Protein AF-A0A7X7GTQ0-F1 (afdb_monomer_lite)

Structure (mmCIF, N/CA/C/O backbone):
data_AF-A0A7X7GTQ0-F1
#
_entry.id   AF-A0A7X7GTQ0-F1
#
loop_
_atom_site.group_PDB
_atom_site.id
_atom_site.type_symbol
_atom_site.label_atom_id
_atom_site.label_alt_id
_atom_site.label_comp_id
_atom_site.label_asym_id
_atom_site.label_entity_id
_atom_site.label_seq_id
_atom_site.pdbx_PDB_ins_code
_atom_site.Cartn_x
_atom_site.Cartn_y
_atom_site.Cartn_z
_atom_site.occupancy
_atom_site.B_iso_or_equiv
_atom_site.auth_seq_id
_atom_site.auth_comp_id
_atom_site.auth_asym_id
_atom_site.auth_atom_id
_atom_site.pdbx_PDB_model_num
ATOM 1 N N . MET A 1 1 ? -18.016 75.241 -18.369 1.00 36.56 1 MET A N 1
ATOM 2 C CA . MET A 1 1 ? -17.077 76.254 -18.896 1.00 36.56 1 MET A CA 1
ATOM 3 C C . MET A 1 1 ? -15.757 76.098 -18.157 1.00 36.56 1 MET A C 1
ATOM 5 O O . MET A 1 1 ? -15.795 76.241 -16.948 1.00 36.56 1 MET A O 1
ATOM 9 N N . LYS A 1 2 ? -14.665 75.848 -18.904 1.00 36.94 2 LYS A N 1
ATOM 10 C CA . LYS A 1 2 ? -13.229 76.020 -18.564 1.00 36.94 2 LYS A CA 1
ATOM 11 C C . LYS A 1 2 ? -12.658 75.174 -17.402 1.00 36.94 2 LYS A C 1
ATOM 13 O O . LYS A 1 2 ? -13.188 75.237 -16.309 1.00 36.94 2 LYS A O 1
ATOM 18 N N . ASN A 1 3 ? -11.544 74.443 -17.513 1.00 36.78 3 ASN A N 1
ATOM 19 C CA . ASN A 1 3 ? -10.615 74.125 -18.612 1.00 36.78 3 ASN A CA 1
ATOM 20 C C . ASN A 1 3 ? -9.671 72.956 -18.161 1.00 36.78 3 ASN A C 1
ATOM 22 O O . ASN A 1 3 ? -9.715 72.593 -16.988 1.00 36.78 3 ASN A O 1
ATOM 26 N N . PRO A 1 4 ? -8.853 72.372 -19.065 1.00 61.19 4 PRO A N 1
ATOM 27 C CA . PRO A 1 4 ? -8.326 70.995 -19.017 1.00 61.19 4 PRO A CA 1
ATOM 28 C C . PRO A 1 4 ? -6.821 70.868 -18.679 1.00 61.19 4 PRO A C 1
ATOM 30 O O . PRO A 1 4 ? -6.075 71.826 -18.856 1.00 61.19 4 PRO A O 1
ATOM 33 N N . ILE A 1 5 ? -6.368 69.662 -18.298 1.00 47.50 5 ILE A N 1
ATOM 34 C CA . ILE A 1 5 ? -4.960 69.188 -18.303 1.00 47.50 5 ILE A CA 1
ATOM 35 C C . ILE A 1 5 ? -5.036 67.670 -18.594 1.00 47.50 5 ILE A C 1
ATOM 37 O O . ILE A 1 5 ? -5.640 66.951 -17.810 1.00 47.50 5 ILE A O 1
ATOM 41 N N . LEU A 1 6 ? -4.817 67.175 -19.818 1.00 38.22 6 LEU A N 1
ATOM 42 C CA . LEU A 1 6 ? -3.563 66.916 -20.553 1.00 38.22 6 LEU A CA 1
ATOM 43 C C . LEU A 1 6 ? -2.709 65.774 -19.960 1.00 38.22 6 LEU A C 1
ATOM 45 O O . LEU A 1 6 ? -2.414 65.786 -18.772 1.00 38.22 6 LEU A O 1
ATOM 49 N N . ALA A 1 7 ? -2.234 64.906 -20.869 1.00 38.72 7 ALA A N 1
ATOM 50 C CA . ALA A 1 7 ? -1.232 63.837 -20.723 1.00 38.72 7 ALA A CA 1
ATOM 51 C C . ALA A 1 7 ? -1.828 62.449 -20.394 1.00 38.72 7 ALA A C 1
ATOM 53 O O . ALA A 1 7 ? -2.673 62.319 -19.524 1.00 38.72 7 ALA A O 1
ATOM 54 N N . LEU A 1 8 ? -1.456 61.346 -21.039 1.00 43.72 8 LEU A N 1
ATOM 55 C CA . LEU A 1 8 ? -0.513 61.098 -22.126 1.00 43.72 8 LEU A CA 1
ATOM 56 C C . LEU A 1 8 ? -0.851 59.687 -22.635 1.00 43.72 8 LEU A C 1
ATOM 58 O O . LEU A 1 8 ? -0.842 58.742 -21.850 1.00 43.72 8 LEU A O 1
ATOM 62 N N . ALA A 1 9 ? -1.147 59.524 -23.923 1.00 50.50 9 ALA A N 1
ATOM 63 C CA . ALA A 1 9 ? -1.052 58.212 -24.549 1.00 50.50 9 ALA A CA 1
ATOM 64 C C . ALA A 1 9 ? 0.443 57.898 -24.677 1.00 50.50 9 ALA A C 1
ATOM 66 O O . ALA A 1 9 ? 1.131 58.522 -25.482 1.00 50.50 9 ALA A O 1
ATOM 67 N N . CYS A 1 10 ? 0.952 56.994 -23.843 1.00 34.62 10 CYS A N 1
ATOM 68 C CA . CYS A 1 10 ? 2.293 56.449 -24.001 1.00 34.62 10 CYS A CA 1
ATOM 69 C C . CYS A 1 10 ? 2.139 55.028 -24.531 1.00 34.62 10 CYS A C 1
ATOM 71 O O . CYS A 1 10 ? 1.783 54.104 -23.803 1.00 34.62 10 CYS A O 1
ATOM 73 N N . SER A 1 11 ? 2.316 54.906 -25.841 1.00 48.16 11 SER A N 1
ATOM 74 C CA . SER A 1 11 ? 2.426 53.652 -26.567 1.00 48.16 11 SER A CA 1
ATOM 75 C C . SER A 1 11 ? 3.404 52.725 -25.848 1.00 48.16 11 SER A C 1
ATOM 77 O O . SER A 1 11 ? 4.573 53.071 -25.678 1.00 48.16 11 SER A O 1
ATOM 79 N N . ALA A 1 12 ? 2.935 51.547 -25.439 1.00 50.66 12 ALA A N 1
ATOM 80 C CA . ALA A 1 12 ? 3.812 50.471 -25.009 1.00 50.66 12 ALA A CA 1
ATOM 81 C C . ALA A 1 12 ? 4.621 50.007 -26.227 1.00 50.66 12 ALA A C 1
ATOM 83 O O . ALA A 1 12 ? 4.161 49.207 -27.040 1.00 50.66 12 ALA A O 1
ATOM 84 N N . ALA A 1 13 ? 5.818 50.568 -26.388 1.00 46.34 13 ALA A N 1
ATOM 85 C CA . ALA A 1 13 ? 6.837 49.970 -27.223 1.00 46.34 13 ALA A CA 1
ATOM 86 C C . ALA A 1 13 ? 7.217 48.636 -26.571 1.00 46.34 13 ALA A C 1
ATOM 88 O O . ALA A 1 13 ? 7.814 48.619 -25.494 1.00 46.34 13 ALA A O 1
ATOM 89 N N . LEU A 1 14 ? 6.855 47.520 -27.210 1.00 45.59 14 LEU A N 1
ATOM 90 C CA . LEU A 1 14 ? 7.546 46.262 -26.967 1.00 45.59 14 LEU A CA 1
ATOM 91 C C . LEU A 1 14 ? 9.003 46.483 -27.380 1.00 45.59 14 LEU A C 1
ATOM 93 O O . LEU A 1 14 ? 9.336 46.473 -28.564 1.00 45.59 14 LEU A O 1
ATOM 97 N N . VAL A 1 15 ? 9.867 46.709 -26.396 1.00 55.12 15 VAL A N 1
ATOM 98 C CA . VAL A 1 15 ? 11.292 46.441 -26.549 1.00 55.12 15 VAL A CA 1
ATOM 99 C C . VAL A 1 15 ? 11.404 44.929 -26.694 1.00 55.12 15 VAL A C 1
ATOM 101 O O . VAL A 1 15 ? 11.356 44.186 -25.718 1.00 55.12 15 VAL A O 1
ATOM 104 N N . ALA A 1 16 ? 11.488 44.474 -27.941 1.00 49.12 16 ALA A N 1
ATOM 105 C CA . ALA A 1 16 ? 12.089 43.190 -28.235 1.00 49.12 16 ALA A CA 1
ATOM 106 C C . ALA A 1 16 ? 13.548 43.285 -27.776 1.00 49.12 16 ALA A C 1
ATOM 108 O O . ALA A 1 16 ? 14.313 44.109 -28.281 1.00 49.12 16 ALA A O 1
ATOM 109 N N . CYS A 1 17 ? 13.916 42.483 -26.780 1.00 42.16 17 CYS A N 1
ATOM 110 C CA . CYS A 1 17 ? 15.314 42.244 -26.474 1.00 42.16 17 CYS A CA 1
ATOM 111 C C . CYS A 1 17 ? 15.891 41.466 -27.662 1.00 42.16 17 CYS A C 1
ATOM 113 O O . CYS A 1 17 ? 15.661 40.267 -27.796 1.00 42.16 17 CYS A O 1
ATOM 115 N N . GLY A 1 18 ? 16.562 42.166 -28.574 1.00 53.94 18 GLY A N 1
ATOM 116 C CA . GLY A 1 18 ? 17.454 41.541 -29.540 1.00 53.94 18 GLY A CA 1
ATOM 117 C C . GLY A 1 18 ? 18.707 41.091 -28.802 1.00 53.94 18 GLY A C 1
ATOM 118 O O . GLY A 1 18 ? 19.684 41.833 -28.755 1.00 53.94 18 GLY A O 1
ATOM 119 N N . GLY A 1 19 ? 18.635 39.918 -28.174 1.00 48.84 19 GLY A N 1
ATOM 120 C CA . GLY A 1 19 ? 19.813 39.161 -27.772 1.00 48.84 19 GLY A CA 1
ATOM 121 C C . GLY A 1 19 ? 20.429 38.561 -29.026 1.00 48.84 19 GLY A C 1
ATOM 122 O O . GLY A 1 19 ? 19.939 37.564 -29.548 1.00 48.84 19 GLY A O 1
ATOM 123 N N . ASP A 1 20 ? 21.449 39.228 -29.557 1.00 51.94 20 ASP A N 1
ATOM 124 C CA . ASP A 1 20 ? 22.403 38.610 -30.468 1.00 51.94 20 ASP A CA 1
ATOM 125 C C . ASP A 1 20 ? 23.268 37.686 -29.605 1.00 51.94 20 ASP A C 1
ATOM 127 O O . ASP A 1 20 ? 24.309 38.087 -29.082 1.00 51.94 20 ASP A O 1
ATOM 131 N N . ASP A 1 21 ? 22.785 36.465 -29.373 1.00 53.81 21 ASP A N 1
ATOM 132 C CA . ASP A 1 21 ? 23.545 35.424 -28.686 1.00 53.81 21 ASP A CA 1
ATOM 133 C C . ASP A 1 21 ? 24.586 34.876 -29.666 1.00 53.81 21 ASP A C 1
ATOM 135 O O . ASP A 1 21 ? 24.549 33.728 -30.110 1.00 53.81 21 ASP A O 1
ATOM 139 N N . GLY A 1 22 ? 25.559 35.725 -29.997 1.00 54.88 22 GLY A N 1
ATOM 140 C CA . GLY A 1 22 ? 26.878 35.315 -30.449 1.00 54.88 22 GLY A CA 1
ATOM 141 C C . GLY A 1 22 ? 27.589 34.579 -29.316 1.00 54.88 22 GLY A C 1
ATOM 142 O O . GLY A 1 22 ? 28.606 35.044 -28.800 1.00 54.88 22 GLY A O 1
ATOM 143 N N . GLY A 1 23 ? 27.032 33.437 -28.906 1.00 46.22 23 GLY A N 1
ATOM 144 C CA . GLY A 1 23 ? 27.669 32.475 -28.031 1.00 46.22 23 GLY A CA 1
ATOM 145 C C . GLY A 1 23 ? 28.891 31.941 -28.755 1.00 46.22 23 GLY A C 1
ATOM 146 O O . GLY A 1 23 ? 28.810 31.005 -29.549 1.00 46.22 23 GLY A O 1
ATOM 147 N N . SER A 1 24 ? 30.038 32.568 -28.507 1.00 49.09 24 SER A N 1
ATOM 148 C CA . SER A 1 24 ? 31.320 31.937 -28.781 1.00 49.09 24 SER A CA 1
ATOM 149 C C . SER A 1 24 ? 31.295 30.613 -28.031 1.00 49.09 24 SER A C 1
ATOM 151 O O . SER A 1 24 ? 31.162 30.629 -26.806 1.00 49.09 24 SER A O 1
ATOM 153 N N . LYS A 1 25 ? 31.355 29.482 -28.749 1.00 57.72 25 LYS A N 1
ATOM 154 C CA . LYS A 1 25 ? 31.563 28.177 -28.117 1.00 57.72 25 LYS A CA 1
ATOM 155 C C . LYS A 1 25 ? 32.744 28.349 -27.165 1.00 57.72 25 LYS A C 1
ATOM 157 O O . LYS A 1 25 ? 33.826 28.745 -27.609 1.00 57.72 25 LYS A O 1
ATOM 162 N N . GLY A 1 26 ? 32.497 28.180 -25.865 1.00 53.69 26 GLY A N 1
ATOM 163 C CA . GLY A 1 26 ? 33.559 28.188 -24.868 1.00 53.69 26 GLY A CA 1
ATOM 164 C C . GLY A 1 26 ? 34.648 27.222 -25.322 1.00 53.69 26 GLY A C 1
ATOM 165 O O . GLY A 1 26 ? 34.348 26.227 -25.980 1.00 53.69 26 GLY A O 1
ATOM 166 N N . ALA A 1 27 ? 35.909 27.553 -25.051 1.00 55.91 27 ALA A N 1
ATOM 167 C CA . ALA A 1 27 ? 37.004 26.623 -25.292 1.00 55.91 27 ALA A CA 1
ATOM 168 C C . ALA A 1 27 ? 36.630 25.256 -24.698 1.00 55.91 27 ALA A C 1
ATOM 170 O O . ALA A 1 27 ? 36.159 25.231 -23.559 1.00 55.91 27 ALA A O 1
ATOM 171 N N . ALA A 1 28 ? 36.810 24.185 -25.481 1.00 59.19 28 ALA A N 1
ATOM 172 C CA . ALA A 1 28 ? 36.600 22.806 -25.056 1.00 59.19 28 ALA A CA 1
ATOM 173 C C . ALA A 1 28 ? 37.093 22.630 -23.615 1.00 59.19 28 ALA A C 1
ATOM 175 O O . ALA A 1 28 ? 38.258 22.925 -23.308 1.00 59.19 28 ALA A O 1
ATOM 176 N N . GLY A 1 29 ? 36.172 22.273 -22.718 1.00 60.66 29 GLY A N 1
ATOM 177 C CA . GLY A 1 29 ? 36.526 21.945 -21.344 1.00 60.66 29 GLY A CA 1
ATOM 178 C C . GLY A 1 29 ? 37.499 20.771 -21.376 1.00 60.66 29 GLY A C 1
ATOM 179 O O . GLY A 1 29 ? 37.391 19.914 -22.238 1.00 60.66 29 GLY A O 1
ATOM 180 N N . GLY A 1 30 ? 38.497 20.737 -20.491 1.00 68.12 30 GLY A N 1
ATOM 181 C CA . GLY A 1 30 ? 39.340 19.540 -20.378 1.00 68.12 30 GLY A CA 1
ATOM 182 C C . GLY A 1 30 ? 38.507 18.291 -20.043 1.00 68.12 30 GLY A C 1
ATOM 183 O O . GLY A 1 30 ? 37.330 18.434 -19.718 1.00 68.12 30 GLY A O 1
ATOM 184 N N . PRO A 1 31 ? 39.117 17.094 -20.037 1.00 78.88 31 PRO A N 1
ATOM 185 C CA . PRO A 1 31 ? 38.387 15.842 -19.882 1.00 78.88 31 PRO A CA 1
ATOM 186 C C . PRO A 1 31 ? 37.503 15.840 -18.629 1.00 78.88 31 PRO A C 1
ATOM 188 O O . PRO A 1 31 ? 38.003 16.028 -17.511 1.00 78.88 31 PRO A O 1
ATOM 191 N N . VAL A 1 32 ? 36.197 15.633 -18.807 1.00 85.50 32 VAL A N 1
ATOM 192 C CA . VAL A 1 32 ? 35.203 15.593 -17.720 1.00 85.50 32 VAL A CA 1
ATOM 193 C C . VAL A 1 32 ? 34.399 14.302 -17.760 1.00 85.50 32 VAL A C 1
ATOM 195 O O . VAL A 1 32 ? 34.087 13.775 -18.818 1.00 85.50 32 VAL A O 1
ATOM 198 N N . LEU A 1 33 ? 34.038 13.774 -16.588 1.00 91.06 33 LEU A N 1
ATOM 199 C CA . LEU A 1 33 ? 33.123 12.636 -16.516 1.00 91.06 33 LEU A CA 1
ATOM 200 C C . LEU A 1 33 ? 31.725 13.086 -16.952 1.00 91.06 33 LEU A C 1
ATOM 202 O O . LEU A 1 33 ? 31.130 13.951 -16.307 1.00 91.06 33 LEU A O 1
ATOM 206 N N . TRP A 1 34 ? 31.195 12.452 -17.992 1.00 91.62 34 TRP A N 1
ATOM 207 C CA . TRP A 1 34 ? 29.879 12.726 -18.544 1.00 91.62 34 TRP A CA 1
ATOM 208 C C . TRP A 1 34 ? 28.939 11.533 -18.369 1.00 91.62 34 TRP A C 1
ATOM 210 O O . TRP A 1 34 ? 29.353 10.371 -18.310 1.00 91.62 34 TRP A O 1
ATOM 220 N N . THR A 1 35 ? 27.645 11.821 -18.236 1.00 92.81 35 THR A N 1
ATOM 221 C CA . THR A 1 35 ? 26.589 10.808 -18.156 1.00 92.81 35 THR A CA 1
ATOM 222 C C . THR A 1 35 ? 25.470 11.179 -19.108 1.00 92.81 35 THR A C 1
ATOM 224 O O . THR A 1 35 ? 24.862 12.238 -18.977 1.00 92.81 35 THR A O 1
ATOM 227 N N . GLU A 1 36 ? 25.180 10.277 -20.035 1.00 93.44 36 GLU A N 1
ATOM 228 C CA . GLU A 1 36 ? 24.072 10.399 -20.970 1.00 93.44 36 GLU A CA 1
ATOM 229 C C . GLU A 1 36 ? 22.970 9.410 -20.594 1.00 93.44 36 GLU A C 1
ATOM 231 O O . GLU A 1 36 ? 23.224 8.225 -20.347 1.00 93.44 36 GLU A O 1
ATOM 236 N N . VAL A 1 37 ? 21.738 9.910 -20.563 1.00 94.31 37 VAL A N 1
ATOM 237 C CA . VAL A 1 37 ? 20.529 9.129 -20.317 1.00 94.31 37 VAL A CA 1
ATOM 238 C C . VAL A 1 37 ? 19.652 9.235 -21.556 1.00 94.31 37 VAL A C 1
ATOM 240 O O . VAL A 1 37 ? 19.302 10.337 -21.971 1.00 94.31 37 VAL A O 1
ATOM 243 N N . ALA A 1 38 ? 19.311 8.093 -22.143 1.00 93.25 38 ALA A N 1
ATOM 244 C CA . ALA A 1 38 ? 18.477 8.012 -23.335 1.00 93.25 38 ALA A CA 1
ATOM 245 C C . ALA A 1 38 ? 17.432 6.904 -23.184 1.00 93.25 38 ALA A C 1
ATOM 247 O O . ALA A 1 38 ? 17.661 5.925 -22.471 1.00 93.25 38 ALA A O 1
ATOM 248 N N . ASP A 1 39 ? 16.309 7.035 -23.885 1.00 94.12 39 ASP A N 1
ATOM 249 C CA . ASP A 1 39 ? 15.304 5.976 -23.950 1.00 94.12 39 ASP A CA 1
ATOM 250 C C . ASP A 1 39 ? 15.879 4.727 -24.638 1.00 94.12 39 ASP A C 1
ATOM 252 O O . ASP A 1 39 ? 16.525 4.812 -25.686 1.00 94.12 39 ASP A O 1
ATOM 256 N N . GLU A 1 40 ? 15.629 3.558 -24.050 1.00 94.25 40 GLU A N 1
ATOM 257 C CA . GLU A 1 40 ? 15.926 2.252 -24.637 1.00 94.25 40 GLU A CA 1
ATOM 258 C C . GLU A 1 40 ? 14.640 1.671 -25.226 1.00 94.25 40 GLU A C 1
ATOM 260 O O . GLU A 1 40 ? 13.651 1.444 -24.522 1.00 94.25 40 GLU A O 1
ATOM 265 N N . ALA A 1 41 ? 14.650 1.408 -26.531 1.00 90.50 41 ALA A N 1
ATOM 266 C CA . ALA A 1 41 ? 13.517 0.787 -27.200 1.00 90.50 41 ALA A CA 1
ATOM 267 C C . ALA A 1 41 ? 13.357 -0.690 -26.781 1.00 90.50 41 ALA A C 1
ATOM 269 O O . ALA A 1 41 ? 14.344 -1.346 -26.441 1.00 90.50 41 ALA A O 1
ATOM 270 N N . PRO A 1 42 ? 12.134 -1.251 -26.844 1.00 89.75 42 PRO A N 1
ATOM 271 C CA . PRO A 1 42 ? 11.919 -2.681 -26.658 1.00 89.75 42 PRO A CA 1
ATOM 272 C C . PRO A 1 42 ? 12.806 -3.523 -27.583 1.00 89.75 42 PRO A C 1
ATOM 274 O O . PRO A 1 42 ? 12.806 -3.327 -28.800 1.00 89.75 42 PRO A O 1
ATOM 277 N N . GLY A 1 43 ? 13.549 -4.469 -27.012 1.00 87.69 43 GLY A N 1
ATOM 278 C CA . GLY A 1 43 ? 14.497 -5.287 -27.761 1.00 87.69 43 GLY A CA 1
ATOM 279 C C . GLY A 1 43 ? 15.357 -6.190 -26.883 1.00 87.69 43 GLY A C 1
ATOM 280 O O . GLY A 1 43 ? 14.984 -6.534 -25.762 1.00 87.69 43 GLY A O 1
ATOM 281 N N . ASP A 1 44 ? 16.521 -6.569 -27.410 1.00 91.38 44 ASP A N 1
ATOM 282 C CA . ASP A 1 44 ? 17.403 -7.580 -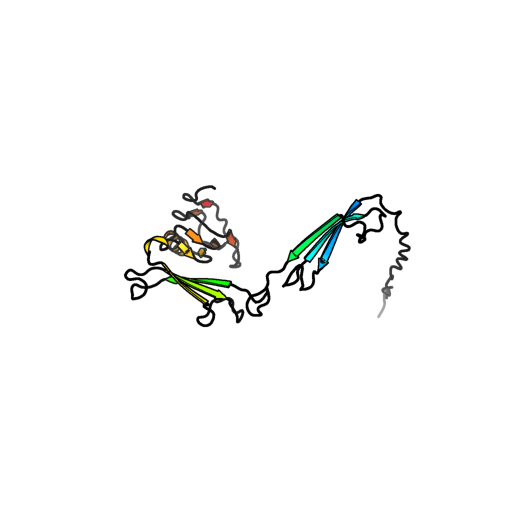26.814 1.00 91.38 44 ASP A CA 1
ATOM 283 C C . ASP A 1 44 ? 17.944 -7.185 -25.430 1.00 91.38 44 ASP A C 1
ATOM 285 O O . ASP A 1 44 ? 18.130 -8.051 -24.576 1.00 91.38 44 ASP A O 1
ATOM 289 N N . ASN A 1 45 ? 18.181 -5.890 -25.188 1.00 91.00 45 ASN A N 1
ATOM 290 C CA . ASN A 1 45 ? 18.653 -5.406 -23.887 1.00 91.00 45 ASN A CA 1
ATOM 291 C C . ASN A 1 45 ? 17.514 -5.333 -22.864 1.00 91.00 45 ASN A C 1
ATOM 293 O O . ASN A 1 45 ? 17.690 -5.726 -21.712 1.00 91.00 45 ASN A O 1
ATOM 297 N N . CYS A 1 46 ? 16.352 -4.833 -23.292 1.00 90.19 46 CYS A N 1
ATOM 298 C CA . CYS A 1 46 ? 15.169 -4.660 -22.461 1.00 90.19 46 CYS A CA 1
ATOM 299 C C . CYS A 1 46 ? 13.903 -5.014 -23.246 1.00 90.19 46 CYS A C 1
ATOM 301 O O . CYS A 1 46 ? 13.460 -4.250 -24.103 1.00 90.19 46 CYS A O 1
ATOM 303 N N . ALA A 1 47 ? 13.266 -6.140 -22.914 1.00 87.62 47 ALA A N 1
ATOM 304 C CA . ALA A 1 47 ? 12.075 -6.617 -23.624 1.00 87.62 47 ALA A CA 1
ATOM 305 C C . ALA A 1 47 ? 10.880 -5.639 -23.557 1.00 87.62 47 ALA A C 1
ATOM 307 O O . ALA A 1 47 ? 10.116 -5.551 -24.512 1.00 87.62 47 ALA A O 1
ATOM 308 N N . GLY A 1 48 ? 10.734 -4.888 -22.457 1.00 83.50 48 GLY A N 1
ATOM 309 C CA . GLY A 1 48 ? 9.708 -3.849 -22.273 1.00 83.50 48 GLY A CA 1
ATOM 310 C C . GLY A 1 48 ? 10.175 -2.424 -22.603 1.00 83.50 48 GLY A C 1
ATOM 311 O O . GLY A 1 48 ? 9.504 -1.461 -22.237 1.00 83.50 48 GLY A O 1
ATOM 312 N N . GLY A 1 49 ? 11.343 -2.270 -23.238 1.00 89.31 49 GLY A N 1
ATOM 313 C CA . GLY A 1 49 ? 12.047 -0.988 -23.313 1.00 89.31 49 GLY A CA 1
ATOM 314 C C . GLY A 1 49 ? 12.553 -0.538 -21.941 1.00 89.31 49 GLY A C 1
ATOM 315 O O . GLY A 1 49 ? 12.535 -1.305 -20.975 1.00 89.31 49 GLY A O 1
ATOM 316 N N . GLY A 1 50 ? 13.037 0.692 -21.840 1.00 91.62 50 GLY A N 1
ATOM 317 C CA . GLY A 1 50 ? 13.563 1.231 -20.591 1.00 91.62 50 GLY A CA 1
ATOM 318 C C . GLY A 1 50 ? 14.414 2.467 -20.811 1.00 91.62 50 GLY A C 1
ATOM 319 O O . GLY A 1 50 ? 14.141 3.273 -21.692 1.00 91.62 50 GLY A O 1
ATOM 320 N N . VAL A 1 51 ? 15.470 2.590 -20.016 1.00 95.75 51 VAL A N 1
ATOM 321 C CA . VAL A 1 51 ? 16.429 3.689 -20.083 1.00 95.75 51 VAL A CA 1
ATOM 322 C C . VAL A 1 51 ? 17.839 3.124 -20.217 1.00 95.75 51 VAL A C 1
ATOM 324 O O . VAL A 1 51 ? 18.267 2.277 -19.429 1.00 95.75 51 VAL A O 1
ATOM 327 N N . ARG A 1 52 ? 18.588 3.621 -21.198 1.00 95.50 52 ARG A N 1
ATOM 328 C CA . ARG A 1 52 ? 20.024 3.388 -21.348 1.00 95.50 52 ARG A CA 1
ATOM 329 C C . ARG A 1 52 ? 20.781 4.515 -20.658 1.00 95.50 52 ARG A C 1
ATOM 331 O O . ARG A 1 52 ? 20.582 5.689 -20.954 1.00 95.50 52 ARG A O 1
ATOM 338 N N . ILE A 1 53 ? 21.703 4.143 -19.780 1.00 96.00 53 ILE A N 1
ATOM 339 C CA . ILE A 1 53 ? 22.610 5.062 -19.094 1.00 96.00 53 ILE A CA 1
ATOM 340 C C . ILE A 1 53 ? 24.019 4.765 -19.588 1.00 96.00 53 ILE A C 1
ATOM 342 O O . ILE A 1 53 ? 24.505 3.640 -19.448 1.00 96.00 53 ILE A O 1
ATOM 346 N N . SER A 1 54 ? 24.675 5.758 -20.179 1.00 96.56 54 SER A N 1
ATOM 347 C CA . SER A 1 54 ? 26.065 5.652 -20.627 1.00 96.56 54 SER A CA 1
ATOM 348 C C . SER A 1 54 ? 26.948 6.644 -19.896 1.00 96.56 54 SER A C 1
ATOM 350 O O . SER A 1 54 ? 26.563 7.786 -19.669 1.00 96.56 54 SER A O 1
ATOM 352 N N . VAL A 1 55 ? 28.119 6.167 -19.490 1.00 94.81 55 VAL A N 1
ATOM 353 C CA . VAL A 1 55 ? 29.083 6.906 -18.681 1.00 94.81 55 VAL A CA 1
ATOM 354 C C . VAL A 1 55 ? 30.450 6.807 -19.339 1.00 94.81 55 VAL A C 1
ATOM 356 O O . VAL A 1 55 ? 30.902 5.721 -19.723 1.00 94.81 55 VAL A O 1
ATOM 359 N N . GLY A 1 56 ? 31.129 7.938 -19.432 1.00 94.56 56 GLY A N 1
ATOM 360 C CA . GLY A 1 56 ? 32.454 8.035 -20.018 1.00 94.56 56 GLY A CA 1
ATOM 361 C C . GLY A 1 56 ? 33.089 9.384 -19.730 1.00 94.56 56 GLY A C 1
ATOM 362 O O . GLY A 1 56 ? 32.506 10.203 -19.023 1.00 94.56 56 GLY A O 1
ATOM 363 N N . VAL A 1 57 ? 34.309 9.573 -20.212 1.00 93.69 57 VAL A N 1
ATOM 364 C CA . VAL A 1 57 ? 35.010 10.852 -20.100 1.00 93.69 57 VAL A CA 1
ATOM 365 C C . VAL A 1 57 ? 34.862 11.550 -21.444 1.00 93.69 57 VAL A C 1
ATOM 367 O O . VAL A 1 57 ? 35.306 10.987 -22.434 1.00 93.69 57 VAL A O 1
ATOM 370 N N . ASP A 1 58 ? 34.217 12.714 -21.454 1.00 89.81 58 ASP A N 1
ATOM 371 C CA . ASP A 1 58 ? 34.182 13.640 -22.593 1.00 89.81 58 ASP A CA 1
ATOM 372 C C . ASP A 1 58 ? 35.603 14.197 -22.745 1.00 89.81 58 ASP A C 1
ATOM 374 O O . ASP A 1 58 ? 36.014 15.085 -21.994 1.00 89.81 58 ASP A O 1
ATOM 378 N N . ASP A 1 59 ? 36.401 13.544 -23.588 1.00 87.38 59 ASP A N 1
ATOM 379 C CA . ASP A 1 59 ? 37.835 13.768 -23.756 1.00 87.38 59 ASP A CA 1
ATOM 380 C C . ASP A 1 59 ? 38.105 14.977 -24.661 1.00 87.38 59 ASP A C 1
ATOM 382 O O . ASP A 1 59 ? 39.168 15.606 -24.546 1.00 87.38 59 ASP A O 1
ATOM 386 N N . ASP A 1 60 ? 37.172 15.301 -25.560 1.00 87.00 60 ASP A N 1
ATOM 387 C CA . ASP A 1 60 ? 37.291 16.415 -26.499 1.00 87.00 60 ASP A CA 1
ATOM 388 C C . ASP A 1 60 ? 36.554 17.695 -26.068 1.00 87.00 60 ASP A C 1
ATOM 390 O O . ASP A 1 60 ? 36.809 18.767 -26.633 1.00 87.00 60 ASP A O 1
ATOM 394 N N . GLY A 1 61 ? 35.770 17.615 -24.991 1.00 86.19 61 GLY A N 1
ATOM 395 C CA . GLY A 1 61 ? 35.184 18.735 -24.269 1.00 86.19 61 GLY A CA 1
ATOM 396 C C . GLY A 1 61 ? 34.007 19.380 -24.985 1.00 86.19 61 GLY A C 1
ATOM 397 O O . GLY A 1 61 ? 33.802 20.594 -24.823 1.00 86.19 61 GLY A O 1
ATOM 398 N N . ASP A 1 62 ? 33.289 18.627 -25.819 1.00 85.69 62 ASP A N 1
ATOM 399 C CA . ASP A 1 62 ? 32.195 19.133 -26.643 1.00 85.69 62 ASP A CA 1
ATOM 400 C C . ASP A 1 62 ? 30.817 19.102 -25.952 1.00 85.69 62 ASP A C 1
ATOM 402 O O . ASP A 1 62 ? 29.869 19.741 -26.435 1.00 85.69 62 ASP A O 1
ATOM 406 N N . GLY A 1 63 ? 30.734 18.479 -24.768 1.00 85.56 63 GLY A N 1
ATOM 407 C CA . GLY A 1 63 ? 29.524 18.379 -23.957 1.00 85.56 63 GLY A CA 1
ATOM 408 C C . GLY A 1 63 ? 28.573 17.255 -24.377 1.00 85.56 63 GLY A C 1
ATOM 409 O O . GLY A 1 63 ? 27.389 17.303 -24.023 1.00 85.56 63 GLY A O 1
ATOM 410 N N . ALA A 1 64 ? 29.056 16.270 -25.128 1.00 87.81 64 ALA A N 1
ATOM 411 C CA . ALA A 1 64 ? 28.375 15.019 -25.428 1.00 87.81 64 ALA A CA 1
ATOM 412 C C . ALA A 1 64 ? 29.263 13.820 -25.054 1.00 87.81 64 ALA A C 1
ATOM 414 O O . ALA A 1 64 ? 30.362 13.980 -24.537 1.00 87.81 64 ALA A O 1
ATOM 415 N N . LEU A 1 65 ? 28.735 12.603 -25.214 1.00 90.62 65 LEU A N 1
ATOM 416 C CA . LEU A 1 65 ? 29.519 11.386 -25.034 1.00 90.62 65 LEU A CA 1
ATOM 417 C C . LEU A 1 65 ? 29.558 10.623 -26.354 1.00 90.62 65 LEU A C 1
ATOM 419 O O . LEU A 1 65 ? 28.596 9.945 -26.729 1.00 90.62 65 LEU A O 1
ATOM 423 N N . ASP A 1 66 ? 30.683 10.709 -27.049 1.00 89.62 66 ASP A N 1
ATOM 424 C CA . ASP A 1 66 ? 30.890 9.983 -28.290 1.00 89.62 66 ASP A CA 1
ATOM 425 C C . ASP A 1 66 ? 31.069 8.481 -28.042 1.00 89.62 66 ASP A C 1
ATOM 427 O O . ASP A 1 66 ? 31.493 8.015 -26.983 1.00 89.62 66 ASP A O 1
ATOM 431 N N . GLY A 1 67 ? 30.793 7.665 -29.063 1.00 88.50 67 GLY A N 1
ATOM 432 C CA . GLY A 1 67 ? 30.870 6.204 -28.942 1.00 88.50 67 GLY A CA 1
ATOM 433 C C . GLY A 1 67 ? 32.251 5.671 -28.526 1.00 88.50 67 GLY A C 1
ATOM 434 O O . GLY A 1 67 ? 32.332 4.587 -27.951 1.00 88.50 67 GLY A O 1
ATOM 435 N N . SER A 1 68 ? 33.330 6.413 -28.798 1.00 90.00 68 SER A N 1
ATOM 436 C CA . SER A 1 68 ? 34.690 6.090 -28.339 1.00 90.00 68 SER A CA 1
ATOM 437 C C . SER A 1 68 ? 34.970 6.478 -26.887 1.00 90.00 68 SER A C 1
ATOM 439 O O . SER A 1 68 ? 35.893 5.928 -26.292 1.00 90.00 68 SER A O 1
ATOM 441 N N . GLU A 1 69 ? 34.193 7.402 -26.331 1.00 93.19 69 GLU A N 1
ATOM 442 C CA . GLU A 1 69 ? 34.343 7.947 -24.978 1.00 93.19 69 GLU A CA 1
ATOM 443 C C . GLU A 1 69 ? 33.544 7.148 -23.943 1.00 93.19 69 GLU A C 1
ATOM 445 O O . GLU A 1 69 ? 33.862 7.138 -22.750 1.00 93.19 69 GLU A O 1
ATOM 450 N N . VAL A 1 70 ? 32.518 6.417 -24.394 1.00 94.69 70 VAL A N 1
ATOM 451 C CA . VAL A 1 70 ? 31.713 5.526 -23.553 1.00 94.69 70 VAL A CA 1
ATOM 452 C C . VAL A 1 70 ? 32.585 4.424 -22.947 1.00 94.69 70 VAL A C 1
ATOM 454 O O . VAL A 1 70 ? 33.060 3.517 -23.628 1.00 94.69 70 VAL A O 1
ATOM 457 N N . THR A 1 71 ? 32.716 4.435 -21.622 1.00 94.62 71 THR A N 1
ATOM 458 C CA . THR A 1 71 ? 33.430 3.382 -20.876 1.00 94.62 71 THR A CA 1
ATOM 459 C C . THR A 1 71 ? 32.485 2.340 -20.293 1.00 94.62 71 THR A C 1
ATOM 461 O O . THR A 1 71 ? 32.855 1.180 -20.113 1.00 94.62 71 THR A O 1
ATOM 464 N N . THR A 1 72 ? 31.260 2.747 -19.956 1.00 95.56 72 THR A N 1
ATOM 465 C CA . THR A 1 72 ? 30.266 1.892 -19.315 1.00 95.56 72 THR A CA 1
ATOM 466 C C . THR A 1 72 ? 28.879 2.219 -19.832 1.00 95.56 72 THR A C 1
ATOM 468 O O . THR A 1 72 ? 28.442 3.363 -19.774 1.00 95.56 72 THR A O 1
ATOM 471 N N . THR A 1 73 ? 28.145 1.182 -20.229 1.00 95.75 73 THR A N 1
ATOM 472 C CA . THR A 1 73 ? 26.708 1.262 -20.494 1.00 95.75 73 THR A CA 1
ATOM 473 C C . THR A 1 73 ? 25.960 0.353 -19.527 1.00 95.75 73 THR A C 1
ATOM 475 O O . THR A 1 73 ? 26.393 -0.767 -19.217 1.00 95.75 73 THR A O 1
ATOM 478 N N . ARG A 1 74 ? 24.842 0.850 -19.007 1.00 96.44 74 ARG A N 1
ATOM 479 C CA . ARG A 1 74 ? 23.883 0.108 -18.192 1.00 96.44 74 ARG A CA 1
ATOM 480 C C . ARG A 1 74 ? 22.485 0.341 -18.737 1.00 96.44 74 ARG A C 1
ATOM 482 O O . ARG A 1 74 ? 22.196 1.407 -19.271 1.00 96.44 74 ARG A O 1
ATOM 489 N N . TYR A 1 75 ? 21.633 -0.658 -18.568 1.00 94.38 75 TYR A N 1
ATOM 490 C CA . TYR A 1 75 ? 20.240 -0.606 -18.977 1.00 94.38 75 TYR A CA 1
ATOM 491 C C . TYR A 1 75 ? 19.367 -0.768 -17.741 1.00 94.38 75 TYR A C 1
ATOM 493 O O . TYR A 1 75 ? 19.578 -1.681 -16.940 1.00 94.38 75 TYR A O 1
ATOM 501 N N . VAL A 1 76 ? 18.414 0.140 -17.582 1.00 92.31 76 VAL A N 1
ATOM 502 C CA . VAL A 1 76 ? 17.350 0.060 -16.587 1.00 92.31 76 VAL A CA 1
ATOM 503 C C . VAL A 1 76 ? 16.089 -0.296 -17.356 1.00 92.31 76 VAL A C 1
ATOM 505 O O . VAL A 1 76 ? 15.503 0.554 -18.020 1.00 92.31 76 VAL A O 1
ATOM 508 N N . CYS A 1 77 ? 15.723 -1.574 -17.332 1.00 90.94 77 CYS A N 1
ATOM 509 C CA . CYS A 1 77 ? 14.590 -2.065 -18.104 1.00 90.94 77 CYS A CA 1
ATOM 510 C C . CYS A 1 77 ? 13.270 -1.793 -17.388 1.00 90.94 77 CYS A C 1
ATOM 512 O O . CYS A 1 77 ? 13.151 -2.019 -16.182 1.00 90.94 77 CYS A O 1
ATOM 514 N N . ASN A 1 78 ? 12.262 -1.393 -18.157 1.00 83.19 78 ASN A N 1
ATOM 515 C CA . ASN A 1 78 ? 10.882 -1.450 -17.707 1.00 83.19 78 ASN A CA 1
ATOM 516 C C . ASN A 1 78 ? 10.495 -2.915 -17.475 1.00 83.19 78 ASN A C 1
ATOM 518 O O . ASN A 1 78 ? 10.957 -3.821 -18.181 1.00 83.19 78 ASN A O 1
ATOM 522 N N . GLY A 1 79 ? 9.625 -3.148 -16.492 1.00 72.62 79 GLY A N 1
ATOM 523 C CA . GLY A 1 79 ? 8.960 -4.439 -16.364 1.00 72.62 79 GLY A CA 1
ATOM 524 C C . GLY A 1 79 ? 8.194 -4.754 -17.649 1.00 72.62 79 GLY A C 1
ATOM 525 O O . GLY A 1 79 ? 7.607 -3.864 -18.262 1.00 72.62 79 GLY A O 1
ATOM 526 N N . VAL A 1 80 ? 8.207 -6.017 -18.072 1.00 68.56 80 VAL A N 1
ATOM 527 C CA . VAL A 1 80 ? 7.258 -6.474 -19.087 1.00 68.56 80 VAL A CA 1
ATOM 528 C C . VAL A 1 80 ? 5.920 -6.663 -18.396 1.00 68.56 80 VAL A C 1
ATOM 530 O O . VAL A 1 80 ? 5.814 -7.432 -17.441 1.00 68.56 80 VAL A O 1
ATOM 533 N N . SER A 1 81 ? 4.901 -5.941 -18.835 1.00 60.69 81 SER A N 1
ATOM 534 C CA . SER A 1 81 ? 3.557 -6.200 -18.352 1.00 60.69 81 SER A CA 1
ATOM 535 C C . SER A 1 81 ? 3.117 -7.586 -18.808 1.00 60.69 81 SER A C 1
ATOM 537 O O . SER A 1 81 ? 3.202 -7.915 -19.995 1.00 60.69 81 SER A O 1
ATOM 539 N N . GLY A 1 82 ? 2.631 -8.398 -17.873 1.00 57.56 82 GLY A N 1
ATOM 540 C CA . GLY A 1 82 ? 1.817 -9.551 -18.236 1.00 57.56 82 GLY A CA 1
ATOM 541 C C . GLY A 1 82 ? 0.583 -9.080 -19.010 1.00 57.56 82 GLY A C 1
ATOM 542 O O . GLY A 1 82 ? 0.020 -8.027 -18.719 1.00 57.56 82 GLY A O 1
ATOM 543 N N . ASP A 1 83 ? 0.192 -9.845 -20.024 1.00 58.34 83 ASP A N 1
ATOM 544 C CA . ASP A 1 83 ? -1.144 -9.810 -20.633 1.00 58.34 83 ASP A CA 1
ATOM 545 C C . ASP A 1 83 ? -1.604 -8.490 -21.286 1.00 58.34 83 ASP A C 1
ATOM 547 O O . ASP A 1 83 ? -2.800 -8.262 -21.459 1.00 58.34 83 ASP A O 1
ATOM 551 N N . GLY A 1 84 ? -0.673 -7.644 -21.739 1.00 53.53 84 GLY A N 1
ATOM 552 C CA . GLY A 1 84 ? -1.011 -6.441 -22.516 1.00 53.53 84 GLY A CA 1
ATOM 553 C C . GLY A 1 84 ? -1.498 -5.252 -21.686 1.00 53.53 84 GLY A C 1
ATOM 554 O O . GLY A 1 84 ? -2.060 -4.316 -22.247 1.00 53.53 84 GLY A O 1
ATOM 555 N N . LEU A 1 85 ? -1.263 -5.275 -20.375 1.00 54.28 85 LEU A N 1
ATOM 556 C CA . LEU A 1 85 ? -1.423 -4.111 -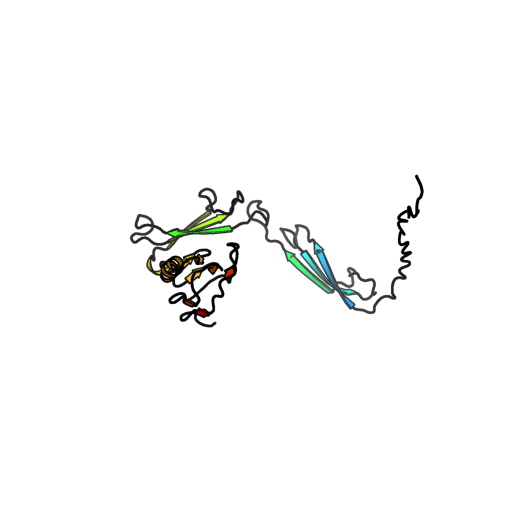19.505 1.00 54.28 85 LEU A CA 1
ATOM 557 C C . LEU A 1 85 ? -0.252 -3.136 -19.731 1.00 54.28 85 LEU A C 1
ATOM 559 O O . LEU A 1 85 ? 0.831 -3.542 -20.135 1.00 54.28 85 LEU A O 1
ATOM 563 N N . THR A 1 86 ? -0.407 -1.840 -19.514 1.00 59.59 86 THR A N 1
ATOM 564 C CA . THR A 1 86 ? 0.723 -0.902 -19.386 1.00 59.59 86 THR A CA 1
ATOM 565 C C . THR A 1 86 ? 1.062 -0.715 -17.904 1.00 59.59 86 THR A C 1
ATOM 567 O O . THR A 1 86 ? 0.289 -1.120 -17.041 1.00 59.59 86 THR A O 1
ATOM 570 N N . LEU A 1 87 ? 2.212 -0.121 -17.559 1.00 58.12 87 LEU A N 1
ATOM 571 C CA . LEU A 1 87 ? 2.538 0.166 -16.149 1.00 58.12 87 LEU A CA 1
ATOM 572 C C . LEU A 1 87 ? 1.512 1.106 -15.481 1.00 58.12 87 LEU A C 1
ATOM 574 O O . LEU A 1 87 ? 1.417 1.118 -14.259 1.00 58.12 87 LEU A O 1
ATOM 578 N N . GLU A 1 88 ? 0.733 1.856 -16.266 1.00 61.56 88 GLU A N 1
ATOM 579 C CA . GLU A 1 88 ? -0.388 2.669 -15.775 1.00 61.56 88 GLU A CA 1
ATOM 580 C C . GLU A 1 88 ? -1.637 1.824 -15.451 1.00 61.56 88 GLU A C 1
ATOM 582 O O . GLU A 1 88 ? -2.438 2.216 -14.601 1.00 61.56 88 GLU A O 1
ATOM 587 N N . ASP A 1 89 ? -1.768 0.647 -16.075 1.00 65.00 89 ASP A N 1
ATOM 588 C CA . ASP A 1 89 ? -2.899 -0.279 -15.916 1.00 65.00 89 ASP A CA 1
ATOM 589 C C . ASP A 1 89 ? -2.667 -1.320 -14.806 1.00 65.00 89 ASP A C 1
ATOM 591 O O . ASP A 1 89 ? -3.594 -2.008 -14.383 1.00 65.00 89 ASP A O 1
ATOM 595 N N . ILE A 1 90 ? -1.432 -1.470 -14.316 1.00 67.50 90 ILE A N 1
ATOM 596 C CA . ILE A 1 90 ? -1.119 -2.407 -13.231 1.00 67.50 90 ILE A CA 1
ATOM 597 C C . ILE A 1 90 ? -1.348 -1.700 -11.893 1.00 67.50 90 ILE A C 1
ATOM 599 O O . ILE A 1 90 ? -0.426 -1.175 -11.268 1.00 67.50 90 ILE A O 1
ATOM 603 N N . LYS A 1 91 ? -2.601 -1.716 -11.439 1.00 80.12 91 LYS A N 1
ATOM 604 C CA . LYS A 1 91 ? -3.001 -1.309 -10.086 1.00 80.12 91 LYS A CA 1
ATOM 605 C C . LYS A 1 91 ? -3.368 -2.545 -9.263 1.00 80.12 91 LYS A C 1
ATOM 607 O O . LYS A 1 91 ? -4.547 -2.880 -9.149 1.00 80.12 91 LYS A O 1
ATOM 612 N N . PRO A 1 92 ? -2.378 -3.281 -8.727 1.00 85.56 92 PRO A N 1
ATOM 613 C CA . PRO A 1 92 ? -2.662 -4.439 -7.906 1.00 85.56 92 PRO A CA 1
ATOM 614 C C . PRO A 1 92 ? -3.302 -3.974 -6.601 1.00 85.56 92 PRO A C 1
ATOM 616 O O . PRO A 1 92 ? -2.765 -3.113 -5.903 1.00 85.56 92 PRO A O 1
ATOM 619 N N . LEU A 1 93 ? -4.437 -4.567 -6.262 1.00 88.56 93 LEU A N 1
ATOM 620 C CA . LEU A 1 93 ? -5.145 -4.311 -5.022 1.00 88.56 93 LEU A CA 1
ATOM 621 C C . LEU A 1 93 ? -5.199 -5.583 -4.183 1.00 88.56 93 LEU A C 1
ATOM 623 O O . LEU A 1 93 ? -5.437 -6.684 -4.684 1.00 88.56 93 LEU A O 1
ATOM 627 N N . LEU A 1 94 ? -4.997 -5.407 -2.879 1.00 89.62 94 LEU A N 1
ATOM 628 C CA . LEU A 1 94 ? -5.238 -6.415 -1.856 1.00 89.62 94 LEU A CA 1
ATOM 629 C C . LEU A 1 94 ? -6.416 -5.944 -1.006 1.00 89.62 94 LEU A C 1
ATOM 631 O O . LEU A 1 94 ? -6.343 -4.901 -0.361 1.00 89.62 94 LEU A O 1
ATOM 635 N N . VAL A 1 95 ? -7.480 -6.740 -0.962 1.00 89.31 95 VAL A N 1
ATOM 636 C CA . VAL A 1 95 ? -8.618 -6.511 -0.068 1.00 89.31 95 VAL A CA 1
ATOM 637 C C . VAL A 1 95 ? -8.678 -7.627 0.959 1.00 89.31 95 VAL A C 1
ATOM 639 O O . VAL A 1 95 ? -8.827 -8.797 0.605 1.00 89.31 95 VAL A O 1
ATOM 642 N N . VAL A 1 96 ? -8.611 -7.256 2.238 1.00 87.12 96 VAL A N 1
ATOM 643 C CA . VAL A 1 96 ? -8.726 -8.191 3.362 1.00 87.12 96 VAL A CA 1
ATOM 644 C C . VAL A 1 96 ? -10.054 -7.965 4.074 1.00 87.12 96 VAL A C 1
ATOM 646 O O . VAL A 1 96 ? -10.236 -6.962 4.758 1.00 87.12 96 VAL A O 1
ATOM 649 N N . SER A 1 97 ? -10.976 -8.917 3.970 1.00 87.75 97 SER A N 1
ATOM 650 C CA . SER A 1 97 ? -12.255 -8.886 4.689 1.00 87.75 97 SER A CA 1
ATOM 651 C C . SER A 1 97 ? -12.285 -9.925 5.808 1.00 87.75 97 SER A C 1
ATOM 653 O O . SER A 1 97 ? -11.424 -10.804 5.882 1.00 87.75 97 SER A O 1
ATOM 655 N N . GLU A 1 98 ? -13.272 -9.840 6.690 1.00 88.69 98 GLU A N 1
ATOM 656 C CA . GLU A 1 98 ? -13.597 -10.948 7.590 1.00 88.69 98 GLU A CA 1
ATOM 657 C C . GLU A 1 98 ? -14.115 -12.148 6.786 1.00 88.69 98 GLU A C 1
ATOM 659 O O . GLU A 1 98 ? -14.773 -11.976 5.752 1.00 88.69 98 GLU A O 1
ATOM 664 N N . GLU A 1 99 ? -13.795 -13.353 7.255 1.00 92.12 99 GLU A N 1
ATOM 665 C CA . GLU A 1 99 ? -14.406 -14.604 6.811 1.00 92.12 99 GLU A CA 1
ATOM 666 C C . GLU A 1 99 ? -15.238 -15.164 7.974 1.00 92.12 99 GLU A C 1
ATOM 668 O O . GLU A 1 99 ? -14.679 -15.482 9.029 1.00 92.12 99 GLU A O 1
ATOM 673 N N . PRO A 1 100 ? -16.567 -15.277 7.829 1.00 90.88 100 PRO A N 1
ATOM 674 C CA . PRO A 1 100 ? -17.401 -15.829 8.885 1.00 90.88 100 PRO A CA 1
ATOM 675 C C . PRO A 1 100 ? -17.135 -17.333 9.083 1.00 90.88 100 PRO A C 1
ATOM 677 O O . PRO A 1 100 ? -16.690 -18.012 8.155 1.00 90.88 100 PRO A O 1
ATOM 680 N N . PRO A 1 101 ? -17.456 -17.887 10.268 1.00 92.50 101 PRO A N 1
ATOM 681 C CA . PRO A 1 101 ? -17.432 -19.327 10.488 1.00 92.50 101 PRO A CA 1
ATOM 682 C C . PRO A 1 101 ? -18.275 -20.076 9.454 1.00 92.50 101 PRO A C 1
ATOM 684 O O . PRO A 1 101 ? -19.456 -19.774 9.269 1.00 92.50 101 PRO A O 1
ATOM 687 N N . GLY A 1 102 ? -17.677 -21.059 8.788 1.00 92.69 102 GLY A N 1
ATOM 688 C CA . GLY A 1 102 ? -18.328 -21.789 7.708 1.00 92.69 102 GLY A CA 1
ATOM 689 C C . GLY A 1 102 ? -17.394 -22.746 6.977 1.00 92.69 102 GLY A C 1
ATOM 690 O O . GLY A 1 102 ? -16.424 -23.247 7.545 1.00 92.69 102 GLY A O 1
ATOM 691 N N . ASP A 1 103 ? -17.714 -22.995 5.707 1.00 94.88 103 ASP A N 1
ATOM 692 C CA . ASP A 1 103 ? -17.072 -24.029 4.889 1.00 94.88 103 ASP A CA 1
ATOM 693 C C . ASP A 1 103 ? -15.575 -23.773 4.645 1.00 94.88 103 ASP A C 1
ATOM 695 O O . ASP A 1 103 ? -14.803 -24.728 4.584 1.00 94.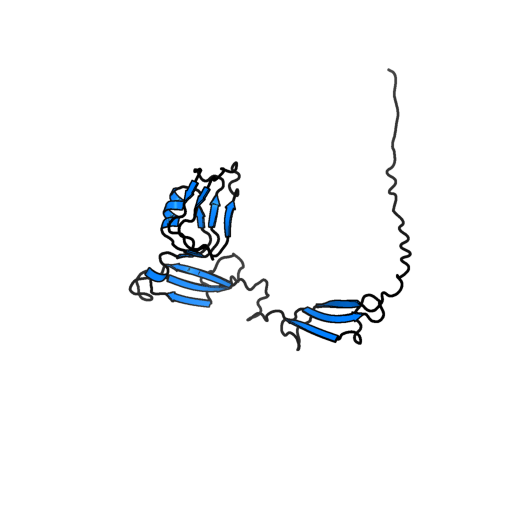88 103 ASP A O 1
ATOM 699 N N . ASN A 1 104 ? -15.153 -22.506 4.545 1.00 94.44 104 ASN A N 1
ATOM 700 C CA . ASN A 1 104 ? -13.741 -22.158 4.344 1.00 94.44 104 ASN A CA 1
ATOM 701 C C . ASN A 1 104 ? -12.953 -22.197 5.661 1.00 94.44 104 ASN A C 1
ATOM 703 O O . ASN A 1 104 ? -11.868 -22.769 5.714 1.00 94.44 104 ASN A O 1
ATOM 707 N N . CYS A 1 105 ? -13.515 -21.630 6.734 1.00 93.12 105 CYS A N 1
ATOM 708 C CA . CYS A 1 105 ? -12.907 -21.607 8.061 1.00 93.12 105 CYS A CA 1
ATOM 709 C C . CYS A 1 105 ? -13.946 -21.946 9.134 1.00 93.12 105 CYS A C 1
ATOM 711 O O . CYS A 1 105 ? -14.850 -21.159 9.404 1.00 93.12 105 CYS A O 1
ATOM 713 N N . ALA A 1 106 ? -13.787 -23.088 9.811 1.00 92.75 106 ALA A N 1
ATOM 714 C CA . ALA A 1 106 ? -14.767 -23.585 10.784 1.00 92.75 106 ALA A CA 1
ATOM 715 C C . ALA A 1 106 ? -15.033 -22.624 11.959 1.00 92.75 106 ALA A C 1
ATOM 717 O O . ALA A 1 106 ? -16.141 -22.591 12.486 1.00 92.75 106 ALA A O 1
ATOM 718 N N . ASN A 1 107 ? -14.030 -21.834 12.351 1.00 88.25 107 ASN A N 1
ATOM 719 C CA . ASN A 1 107 ? -14.125 -20.847 13.432 1.00 88.25 107 ASN A CA 1
ATOM 720 C C . ASN A 1 107 ? -14.108 -19.396 12.918 1.00 88.25 107 ASN A C 1
ATOM 722 O O . ASN A 1 107 ? -13.963 -18.469 13.709 1.00 88.25 107 ASN A O 1
ATOM 726 N N . GLY A 1 108 ? -14.260 -19.195 11.608 1.00 88.56 108 GLY A N 1
ATOM 727 C CA . GLY A 1 108 ? -14.053 -17.901 10.966 1.00 88.56 108 GLY A CA 1
ATOM 728 C C . GLY A 1 108 ? -12.571 -17.549 10.850 1.00 88.56 108 GLY A C 1
ATOM 729 O O . GLY A 1 108 ? -11.697 -18.353 11.178 1.00 88.56 108 GLY A O 1
ATOM 730 N N . GLY A 1 109 ? -12.294 -16.362 10.326 1.00 88.94 109 GLY A N 1
ATOM 731 C CA . GLY A 1 109 ? -10.940 -15.918 10.029 1.00 88.94 109 GLY A CA 1
ATOM 732 C C . GLY A 1 109 ? -10.923 -14.675 9.148 1.00 88.94 109 GLY A C 1
ATOM 733 O O . GLY A 1 109 ? -11.797 -13.810 9.246 1.00 88.94 109 GLY A O 1
ATOM 734 N N . ARG A 1 110 ? -9.933 -14.587 8.260 1.00 88.38 110 ARG A N 1
ATOM 735 C CA . ARG A 1 110 ? -9.807 -13.517 7.265 1.00 88.38 110 ARG A CA 1
ATOM 736 C C . ARG A 1 110 ? -9.798 -14.089 5.857 1.00 88.38 110 ARG A C 1
ATOM 738 O O . ARG A 1 110 ? -9.224 -15.142 5.602 1.00 88.38 110 ARG A O 1
ATOM 745 N N . ARG A 1 111 ? -10.392 -13.342 4.931 1.00 91.94 111 ARG A N 1
ATOM 746 C CA . ARG A 1 111 ? -10.347 -13.617 3.496 1.00 91.94 111 ARG A CA 1
ATOM 747 C C . ARG A 1 111 ? -9.529 -12.539 2.806 1.00 91.94 111 ARG A C 1
ATOM 749 O O . ARG A 1 111 ? -9.882 -11.361 2.870 1.00 91.94 111 ARG A O 1
ATOM 756 N N . LEU A 1 112 ? -8.467 -12.954 2.131 1.00 92.31 112 LEU A N 1
ATOM 757 C CA . LEU A 1 112 ? -7.569 -12.099 1.371 1.00 92.31 112 LEU A CA 1
ATOM 758 C C . LEU A 1 112 ? -7.891 -12.275 -0.108 1.00 92.31 112 LEU A C 1
ATOM 760 O O . LEU A 1 112 ? -7.910 -13.396 -0.606 1.00 92.31 112 LEU A O 1
ATOM 764 N N . ARG A 1 113 ? -8.143 -11.179 -0.818 1.00 94.50 113 ARG A N 1
ATOM 765 C CA . ARG A 1 113 ? -8.350 -11.187 -2.268 1.00 94.50 113 ARG A CA 1
ATOM 766 C C . ARG A 1 113 ? -7.332 -10.283 -2.924 1.00 94.50 113 ARG A C 1
ATOM 768 O O . ARG A 1 113 ? -7.184 -9.139 -2.501 1.00 94.50 113 ARG A O 1
ATOM 775 N N . VAL A 1 114 ? -6.666 -10.804 -3.944 1.00 93.00 114 VAL A N 1
ATOM 776 C CA . VAL A 1 114 ? -5.672 -10.082 -4.737 1.00 93.00 114 VAL A CA 1
ATOM 777 C C . VAL A 1 114 ? -6.128 -10.069 -6.185 1.00 93.00 114 VAL A C 1
ATOM 779 O O . VAL A 1 114 ? -6.622 -11.077 -6.691 1.00 93.00 114 VAL A O 1
ATOM 782 N N . GLY A 1 115 ? -5.958 -8.935 -6.843 1.00 92.25 115 GLY A N 1
ATOM 783 C CA . GLY A 1 115 ? -6.158 -8.802 -8.278 1.00 92.25 115 GLY A CA 1
ATOM 784 C C . GLY A 1 115 ? -5.716 -7.433 -8.764 1.00 92.25 115 GLY A C 1
ATOM 785 O O . GLY A 1 115 ? -5.079 -6.687 -8.021 1.00 92.25 115 GLY A O 1
ATOM 786 N N . VAL A 1 116 ? -6.048 -7.120 -10.009 1.00 88.50 116 VAL A N 1
ATOM 787 C CA . VAL A 1 116 ? -5.711 -5.848 -10.656 1.00 88.50 116 VAL A CA 1
ATOM 788 C C . VAL A 1 116 ? -7.001 -5.080 -10.909 1.00 88.50 116 VAL A C 1
ATOM 790 O O . VAL A 1 116 ? -7.906 -5.641 -11.521 1.00 88.50 116 VAL A O 1
ATOM 793 N N . ASP A 1 117 ? -7.052 -3.827 -10.461 1.00 88.50 117 ASP A N 1
ATOM 794 C CA . ASP A 1 117 ? -8.106 -2.857 -10.789 1.00 88.50 117 ASP A CA 1
ATOM 795 C C . ASP A 1 117 ? -8.013 -2.511 -12.284 1.00 88.50 117 ASP A C 1
ATOM 797 O O . ASP A 1 117 ? -7.181 -1.706 -12.712 1.00 88.50 117 ASP A O 1
ATOM 801 N N . ARG A 1 118 ? -8.793 -3.230 -13.095 1.00 85.62 118 ARG A N 1
ATOM 802 C CA . ARG A 1 118 ? -8.761 -3.188 -14.562 1.00 85.62 118 ARG A CA 1
ATOM 803 C C . ARG A 1 118 ? -9.634 -2.078 -15.116 1.00 85.62 118 ARG A C 1
ATOM 805 O O . ARG A 1 118 ? -9.394 -1.647 -16.245 1.00 85.62 118 ARG A O 1
ATOM 812 N N . ASP A 1 119 ? -10.667 -1.669 -14.391 1.00 86.31 119 ASP A N 1
ATOM 813 C CA . ASP A 1 119 ? -11.539 -0.576 -14.818 1.00 86.31 119 ASP A CA 1
ATOM 814 C C . ASP A 1 119 ? -11.116 0.794 -14.259 1.00 86.31 119 ASP A C 1
ATOM 816 O O . ASP A 1 119 ? -11.568 1.834 -14.751 1.00 86.31 119 ASP A O 1
ATOM 820 N N . GLY A 1 120 ? -10.157 0.801 -13.332 1.00 86.25 120 GLY A N 1
ATOM 821 C CA . GLY A 1 120 ? -9.501 1.982 -12.801 1.00 86.25 120 GLY A CA 1
ATOM 822 C C . GLY A 1 120 ? -10.339 2.736 -11.773 1.00 86.25 120 GLY A C 1
ATOM 823 O O . GLY A 1 120 ? -10.052 3.918 -11.539 1.00 86.25 120 GLY A O 1
ATOM 824 N N . ASP A 1 121 ? -11.366 2.112 -11.191 1.00 88.31 121 ASP A N 1
ATOM 825 C CA . ASP A 1 121 ? -12.269 2.742 -10.225 1.00 88.31 121 ASP A CA 1
ATOM 826 C C . ASP A 1 121 ? -11.691 2.824 -8.795 1.00 88.31 121 ASP A C 1
ATOM 828 O O . ASP A 1 121 ? -12.283 3.466 -7.914 1.00 88.31 121 ASP A O 1
ATOM 832 N N . GLY A 1 122 ? -10.513 2.230 -8.573 1.00 87.12 122 GLY A N 1
ATOM 833 C CA . GLY A 1 122 ? -9.806 2.214 -7.298 1.00 87.12 122 GLY A CA 1
ATOM 834 C C . GLY A 1 122 ? -10.324 1.177 -6.300 1.00 87.12 122 GLY A C 1
ATOM 835 O O . GLY A 1 122 ? -9.973 1.255 -5.118 1.00 87.12 122 GLY A O 1
ATOM 836 N N . LYS A 1 123 ? -11.158 0.223 -6.722 1.00 90.88 123 LYS A N 1
ATOM 837 C CA . LYS A 1 123 ? -11.622 -0.909 -5.913 1.00 90.88 123 LYS A CA 1
ATOM 838 C C . LYS A 1 123 ? -11.224 -2.223 -6.567 1.00 90.88 123 LYS A C 1
ATOM 840 O O . LYS A 1 123 ? -10.877 -2.281 -7.731 1.00 90.88 123 LYS A O 1
ATOM 845 N N . LEU A 1 124 ? -11.236 -3.286 -5.760 1.00 92.38 124 LEU A N 1
ATOM 846 C CA . LEU A 1 124 ? -11.072 -4.645 -6.265 1.00 92.38 124 LEU A CA 1
ATOM 847 C C . LEU A 1 124 ? -12.446 -5.299 -6.375 1.00 92.38 124 LEU A C 1
ATOM 849 O O . LEU A 1 124 ? -12.978 -5.823 -5.382 1.00 92.38 124 LEU A O 1
ATOM 853 N N . ASP A 1 125 ? -13.005 -5.267 -7.576 1.00 92.44 125 ASP A N 1
ATOM 854 C CA . ASP A 1 125 ? -14.296 -5.866 -7.866 1.00 92.44 125 ASP A CA 1
ATOM 855 C C . ASP A 1 125 ? -14.213 -7.386 -8.012 1.00 92.44 125 ASP A C 1
ATOM 857 O O . ASP A 1 125 ? -13.171 -7.984 -8.271 1.00 92.44 125 ASP A O 1
ATOM 861 N N . ALA A 1 126 ? -15.354 -8.065 -7.862 1.00 92.75 126 ALA A N 1
ATOM 862 C CA . ALA A 1 126 ? -15.406 -9.528 -7.903 1.00 92.75 126 ALA A CA 1
ATOM 863 C C . ALA A 1 126 ? -14.918 -10.124 -9.237 1.00 92.75 126 ALA A C 1
ATOM 865 O O . ALA A 1 126 ? -14.421 -11.248 -9.248 1.00 92.75 126 ALA A O 1
ATOM 866 N N . ALA A 1 127 ? -15.069 -9.389 -10.344 1.00 91.50 127 ALA A N 1
ATOM 867 C CA . ALA A 1 127 ? -14.588 -9.803 -11.663 1.00 91.50 127 ALA A CA 1
ATOM 868 C C . ALA A 1 127 ? -13.065 -9.661 -11.818 1.00 91.50 127 ALA A C 1
ATOM 870 O O . ALA A 1 127 ? -12.483 -10.240 -12.732 1.00 91.50 127 ALA A O 1
ATOM 871 N N . GLU A 1 128 ? -12.432 -8.896 -10.936 1.00 93.06 128 GLU A N 1
ATOM 872 C CA . GLU A 1 128 ? -11.023 -8.528 -11.015 1.00 93.06 128 GLU A CA 1
ATOM 873 C C . GLU A 1 128 ? -10.133 -9.373 -10.108 1.00 93.06 128 GLU A C 1
ATOM 875 O O . GLU A 1 128 ? -8.916 -9.398 -10.291 1.00 93.06 128 GLU A O 1
ATOM 880 N N . VAL A 1 129 ? -10.739 -10.086 -9.154 1.00 94.50 129 VAL A N 1
ATOM 881 C CA . VAL A 1 129 ? -10.053 -10.991 -8.230 1.00 94.50 129 VAL A CA 1
ATOM 882 C C . VAL A 1 129 ? -9.374 -12.116 -9.006 1.00 94.50 129 VAL A C 1
ATOM 884 O O . VAL A 1 129 ? -10.025 -12.929 -9.660 1.00 94.50 129 VAL A O 1
ATOM 887 N N . GLU A 1 130 ? -8.057 -12.199 -8.868 1.00 92.88 130 GLU A N 1
ATOM 888 C CA . GLU A 1 130 ? -7.229 -13.233 -9.491 1.00 92.88 130 GLU A CA 1
ATOM 889 C C . GLU A 1 130 ? -6.917 -14.370 -8.522 1.00 92.88 130 GLU A C 1
ATOM 891 O O . GLU A 1 130 ? -6.822 -15.529 -8.921 1.00 92.88 130 GLU A O 1
ATOM 896 N N . SER A 1 131 ? -6.782 -14.048 -7.235 1.00 94.94 131 SER A N 1
ATOM 897 C CA . SER A 1 131 ? -6.515 -15.025 -6.187 1.00 94.94 131 SER A CA 1
ATOM 898 C C . SER A 1 131 ? -7.300 -14.709 -4.922 1.00 94.94 131 SER A C 1
ATOM 900 O O . SER A 1 131 ? -7.526 -13.547 -4.576 1.00 94.94 131 SER A O 1
ATOM 902 N N . THR A 1 132 ? -7.727 -15.762 -4.229 1.00 95.44 132 THR A N 1
ATOM 903 C CA . THR A 1 132 ? -8.374 -15.684 -2.918 1.00 95.44 132 THR A CA 1
ATOM 904 C C . THR A 1 132 ? -7.709 -16.676 -1.976 1.00 95.44 132 THR A C 1
ATOM 906 O O . THR A 1 132 ? -7.625 -17.857 -2.298 1.00 95.44 132 THR A O 1
ATOM 909 N N . GLU A 1 133 ? -7.284 -16.192 -0.814 1.00 94.44 133 GLU A N 1
ATOM 910 C CA . GLU A 1 133 ? -6.670 -16.978 0.257 1.00 94.44 133 GLU A CA 1
ATOM 911 C C . GLU A 1 133 ? -7.471 -16.798 1.553 1.00 94.44 133 GLU A C 1
ATOM 913 O O . GLU A 1 133 ? -8.069 -15.741 1.789 1.00 94.44 133 GLU A O 1
ATOM 918 N N . TYR A 1 134 ? -7.471 -17.823 2.404 1.00 92.25 134 TYR A N 1
ATOM 919 C CA . TYR A 1 134 ? -8.170 -17.814 3.686 1.00 92.25 134 TYR A CA 1
ATOM 920 C C . TYR A 1 134 ? -7.187 -18.070 4.824 1.00 92.25 134 TYR A C 1
ATOM 922 O O . TYR A 1 134 ? -6.537 -19.111 4.863 1.00 92.25 134 TYR A O 1
ATOM 930 N N . ASP A 1 135 ? -7.123 -17.146 5.780 1.00 89.50 135 ASP A N 1
ATOM 931 C CA . ASP A 1 135 ? -6.436 -17.377 7.047 1.00 89.50 135 ASP A CA 1
ATOM 932 C C . ASP A 1 135 ? -7.465 -17.735 8.119 1.00 89.50 135 ASP A C 1
ATOM 934 O O . ASP A 1 135 ? -8.274 -16.901 8.528 1.00 89.50 135 ASP A O 1
ATOM 938 N N . CYS A 1 136 ? -7.445 -18.991 8.564 1.00 90.38 136 CYS A N 1
ATOM 939 C CA . CYS A 1 136 ? -8.394 -19.519 9.545 1.00 90.38 136 CYS A CA 1
ATOM 940 C C . CYS A 1 136 ? -7.915 -19.367 10.998 1.00 90.38 136 CYS A C 1
ATOM 942 O O . CYS A 1 136 ? -8.306 -20.162 11.856 1.00 90.38 136 CYS A O 1
ATOM 944 N N . HIS A 1 137 ? -7.071 -18.368 11.272 1.00 82.62 137 HIS A N 1
ATOM 945 C CA . HIS A 1 137 ? -6.634 -18.002 12.616 1.00 82.62 137 HIS A CA 1
ATOM 946 C C . HIS A 1 137 ? -7.314 -16.689 13.015 1.00 82.62 137 HIS A C 1
ATOM 948 O O . HIS A 1 137 ? -6.708 -15.619 12.912 1.00 82.62 137 HIS A O 1
ATOM 954 N N . PRO A 1 138 ? -8.580 -16.730 13.466 1.00 71.19 138 PRO A N 1
ATOM 955 C CA . PRO A 1 138 ? -9.319 -15.516 13.793 1.00 71.19 138 PRO A CA 1
ATOM 956 C C . PRO A 1 138 ? -8.580 -14.668 14.837 1.00 71.19 138 PRO A C 1
ATOM 958 O O . PRO A 1 138 ? -8.619 -13.446 14.757 1.00 71.19 138 PRO A O 1
ATOM 961 N N . GLU A 1 139 ? -7.822 -15.278 15.752 1.00 71.31 139 GLU A N 1
ATOM 962 C CA . GLU A 1 139 ? -6.992 -14.564 16.724 1.00 71.31 139 GLU A CA 1
ATOM 963 C C . GLU A 1 139 ? -5.742 -13.864 16.154 1.00 71.31 139 GLU A C 1
ATOM 965 O O . GLU A 1 139 ? -5.279 -12.896 16.756 1.00 71.31 139 GLU A O 1
ATOM 970 N N . ALA A 1 140 ? -5.182 -14.313 15.024 1.00 66.81 140 ALA A N 1
ATOM 971 C CA . ALA A 1 140 ? -3.885 -13.829 14.537 1.00 66.81 140 ALA A CA 1
ATOM 972 C C . ALA A 1 140 ? -3.964 -12.430 13.905 1.00 66.81 140 ALA A C 1
ATOM 974 O O . ALA A 1 140 ? -3.001 -11.668 13.967 1.00 66.81 140 ALA A O 1
ATOM 975 N N . LEU A 1 141 ? -5.117 -12.081 13.324 1.00 68.19 141 LEU A N 1
ATOM 976 C CA . LEU A 1 141 ? -5.354 -10.797 12.654 1.00 68.19 141 LEU A CA 1
ATOM 977 C C . LEU A 1 141 ? -6.551 -10.019 13.226 1.00 68.19 141 LEU A C 1
ATOM 979 O O . LEU A 1 141 ? -6.900 -8.972 12.680 1.00 68.19 141 LEU A O 1
ATOM 983 N N . ALA A 1 142 ? -7.178 -10.490 14.312 1.00 71.56 142 ALA A N 1
ATOM 984 C CA . ALA A 1 142 ? -8.308 -9.802 14.954 1.00 71.56 142 ALA A CA 1
ATOM 985 C C . ALA A 1 142 ? -7.951 -8.392 15.442 1.00 71.56 142 ALA A C 1
ATOM 987 O O . ALA A 1 142 ? -8.797 -7.507 15.439 1.00 71.56 142 ALA A O 1
ATOM 988 N N . ARG A 1 143 ? -6.692 -8.173 15.837 1.00 83.00 143 ARG A N 1
ATOM 989 C CA . ARG A 1 143 ? -6.198 -6.875 16.319 1.00 83.00 143 ARG A CA 1
ATOM 990 C C . ARG A 1 143 ? -5.388 -6.119 15.265 1.00 83.00 143 ARG A C 1
ATOM 992 O O . ARG A 1 143 ? -4.558 -5.283 15.607 1.00 83.00 143 ARG A O 1
ATOM 999 N N . VAL A 1 144 ? -5.613 -6.413 13.983 1.00 85.62 144 VAL A N 1
ATOM 1000 C CA . VAL A 1 144 ? -4.964 -5.726 12.860 1.00 85.62 144 VAL A CA 1
ATOM 1001 C C . VAL A 1 144 ? -6.017 -5.006 12.025 1.00 85.62 144 VAL A C 1
ATOM 1003 O O . VAL A 1 144 ? -6.848 -5.637 11.365 1.00 85.62 144 VAL A O 1
ATOM 1006 N N . HIS A 1 145 ? -5.952 -3.678 12.025 1.00 88.25 145 HIS A N 1
ATOM 1007 C CA . HIS A 1 145 ? -6.708 -2.838 11.110 1.00 88.25 145 HIS A CA 1
ATOM 1008 C C . HIS A 1 145 ? -5.975 -2.755 9.766 1.00 88.25 145 HIS A C 1
ATOM 1010 O O . HIS A 1 145 ? -4.771 -2.511 9.728 1.00 88.25 145 HIS A O 1
ATOM 1016 N N . PHE A 1 146 ? -6.691 -2.963 8.662 1.00 84.31 146 PHE A N 1
ATOM 1017 C CA . PHE A 1 146 ? -6.145 -2.873 7.306 1.00 84.31 146 PHE A CA 1
ATOM 1018 C C . PHE A 1 146 ? -6.703 -1.632 6.618 1.00 84.31 146 PHE A C 1
ATOM 1020 O O . PHE A 1 146 ? -7.918 -1.441 6.605 1.00 84.31 146 PHE A O 1
ATOM 1027 N N . GLY A 1 147 ? -5.827 -0.845 5.999 1.00 85.38 147 GLY A N 1
ATOM 1028 C CA . GLY A 1 147 ? -6.187 0.447 5.428 1.00 85.38 147 GLY A CA 1
ATOM 1029 C C . GLY A 1 147 ? -5.976 1.591 6.413 1.00 85.38 147 GLY A C 1
ATOM 1030 O O . GLY A 1 147 ? -5.428 1.409 7.503 1.00 85.38 147 GLY A O 1
ATOM 1031 N N . SER A 1 148 ? -6.366 2.787 5.982 1.00 87.50 148 SER A N 1
ATOM 1032 C CA . SER A 1 148 ? -6.162 4.000 6.763 1.00 87.50 148 SER A CA 1
ATOM 1033 C C . SER A 1 148 ? -7.277 4.188 7.792 1.00 87.50 148 SER A C 1
ATOM 1035 O O . SER A 1 148 ? -8.456 4.070 7.458 1.00 87.50 148 SER A O 1
ATOM 1037 N N . PHE A 1 149 ? -6.901 4.507 9.029 1.00 89.75 149 PHE A N 1
ATOM 1038 C CA . PHE A 1 149 ? -7.830 4.755 10.132 1.00 89.75 149 PHE A CA 1
ATOM 1039 C C . PHE A 1 149 ? -7.901 6.255 10.417 1.00 89.75 149 PHE A C 1
ATOM 1041 O O . PHE A 1 149 ? -6.866 6.917 10.480 1.00 89.75 149 PHE A O 1
ATOM 1048 N N . GLU A 1 150 ? -9.102 6.797 10.614 1.00 90.38 150 GLU A N 1
ATOM 1049 C CA . GLU A 1 150 ? -9.303 8.221 10.887 1.00 90.38 150 GLU A CA 1
ATOM 1050 C C . GLU A 1 150 ? -9.938 8.442 12.266 1.00 90.38 150 GLU A C 1
ATOM 1052 O O . GLU A 1 150 ? -11.013 7.927 12.562 1.00 90.38 150 GLU A O 1
ATOM 1057 N N . VAL A 1 151 ? -9.276 9.241 13.101 1.00 90.19 151 VAL A N 1
ATOM 1058 C CA . VAL A 1 151 ? -9.720 9.631 14.441 1.00 90.19 151 VAL A CA 1
ATOM 1059 C C . VAL A 1 151 ? -10.281 11.049 14.384 1.00 90.19 151 VAL A C 1
ATOM 1061 O O . VAL A 1 151 ? -9.524 12.013 14.269 1.00 90.19 151 VAL A O 1
ATOM 1064 N N . ARG A 1 152 ? -11.606 11.200 14.494 1.00 87.69 152 ARG A N 1
ATOM 1065 C CA . ARG A 1 152 ? -12.288 12.511 14.522 1.00 87.69 152 ARG A CA 1
ATOM 1066 C C . ARG A 1 152 ? -12.862 12.849 15.889 1.00 87.69 152 ARG A C 1
ATOM 1068 O O . ARG A 1 152 ? -12.976 14.012 16.265 1.00 87.69 152 ARG A O 1
ATOM 1075 N N . THR A 1 153 ? -13.243 11.827 16.635 1.00 87.56 153 THR A N 1
ATOM 1076 C CA . THR A 1 153 ? -13.970 11.921 17.893 1.00 87.56 153 THR A CA 1
ATOM 1077 C C . THR A 1 153 ? -13.369 10.976 18.929 1.00 87.56 153 THR A C 1
ATOM 1079 O O . THR A 1 153 ? -12.710 10.003 18.565 1.00 87.56 153 THR A O 1
ATOM 1082 N N . PRO A 1 154 ? -13.613 11.198 20.232 1.00 87.31 154 PRO A N 1
ATOM 1083 C CA . PRO A 1 154 ? -13.152 10.281 21.272 1.00 87.31 154 PRO A CA 1
ATOM 1084 C C . PRO A 1 154 ? -13.665 8.845 21.086 1.00 87.31 154 PRO A C 1
ATOM 1086 O O . PRO A 1 154 ? -12.973 7.904 21.454 1.00 87.31 154 PRO A O 1
ATOM 1089 N N . ALA A 1 155 ? -14.831 8.664 20.457 1.00 88.94 155 ALA A N 1
ATOM 1090 C CA . ALA A 1 155 ? -15.354 7.340 20.125 1.00 88.94 155 ALA A CA 1
ATOM 1091 C C . ALA A 1 155 ? -14.477 6.604 19.094 1.00 88.94 155 ALA A C 1
ATOM 1093 O O . ALA A 1 155 ? -14.335 5.388 19.168 1.00 88.94 155 ALA A O 1
ATOM 1094 N N . ASP A 1 156 ? -13.834 7.329 18.175 1.00 90.38 156 ASP A N 1
ATOM 1095 C CA . ASP A 1 156 ? -12.911 6.725 17.208 1.00 90.38 156 ASP A CA 1
ATOM 1096 C C . ASP A 1 156 ? -11.629 6.235 17.897 1.00 90.38 156 ASP A C 1
ATOM 1098 O O . ASP A 1 156 ? -11.025 5.262 17.460 1.00 90.38 156 ASP A O 1
ATOM 1102 N N . VAL A 1 157 ? -11.237 6.862 19.013 1.00 88.62 157 VAL A N 1
ATOM 1103 C CA . VAL A 1 157 ? -10.116 6.404 19.853 1.00 88.62 157 VAL A CA 1
ATOM 1104 C C . VAL A 1 157 ? -10.468 5.101 20.561 1.00 88.62 157 VAL A C 1
ATOM 1106 O O . VAL A 1 157 ? -9.647 4.190 20.619 1.00 88.62 157 VAL A O 1
ATOM 1109 N N . GLU A 1 158 ? -11.696 4.992 21.072 1.00 88.94 158 GLU A N 1
ATOM 1110 C CA . GLU A 1 158 ? -12.196 3.750 21.668 1.00 88.94 158 GLU A CA 1
ATOM 1111 C C . GLU A 1 158 ? -12.249 2.620 20.632 1.00 88.94 158 GLU A C 1
ATOM 1113 O O . GLU A 1 158 ? -11.813 1.510 20.923 1.00 88.94 158 GLU A O 1
ATOM 1118 N N . ALA A 1 159 ? -12.698 2.913 19.408 1.00 88.81 159 ALA A N 1
ATOM 1119 C CA . ALA A 1 159 ? -12.682 1.952 18.307 1.00 88.81 159 ALA A CA 1
ATOM 1120 C C . ALA A 1 159 ? -11.251 1.558 17.898 1.00 88.81 159 ALA A C 1
ATOM 1122 O O . ALA A 1 159 ? -10.981 0.395 17.608 1.00 88.81 159 ALA A O 1
ATOM 1123 N N . LEU A 1 160 ? -10.313 2.509 17.901 1.00 88.88 160 LEU A N 1
ATOM 1124 C CA . LEU A 1 160 ? -8.911 2.246 17.585 1.00 88.88 160 LEU A CA 1
ATOM 1125 C C . LEU A 1 160 ? -8.225 1.366 18.642 1.00 88.88 160 LEU A C 1
ATOM 1127 O O . LEU A 1 160 ? -7.364 0.563 18.291 1.00 88.88 160 LEU A O 1
ATOM 1131 N N . ALA A 1 161 ? -8.629 1.461 19.914 1.00 87.44 161 ALA A N 1
ATOM 1132 C CA . ALA A 1 161 ? -8.071 0.662 21.009 1.00 87.44 161 ALA A CA 1
ATOM 1133 C C . ALA A 1 161 ? -8.295 -0.858 20.844 1.00 87.44 161 ALA A C 1
ATOM 1135 O O . ALA A 1 161 ? -7.590 -1.668 21.455 1.00 87.44 161 ALA A O 1
ATOM 1136 N N . GLU A 1 162 ? -9.235 -1.277 19.992 1.00 86.44 162 GLU A N 1
ATOM 1137 C CA . GLU A 1 162 ? -9.438 -2.690 19.655 1.00 86.44 162 GLU A CA 1
ATOM 1138 C C . GLU A 1 162 ? -8.263 -3.279 18.851 1.00 86.44 162 GLU A C 1
ATO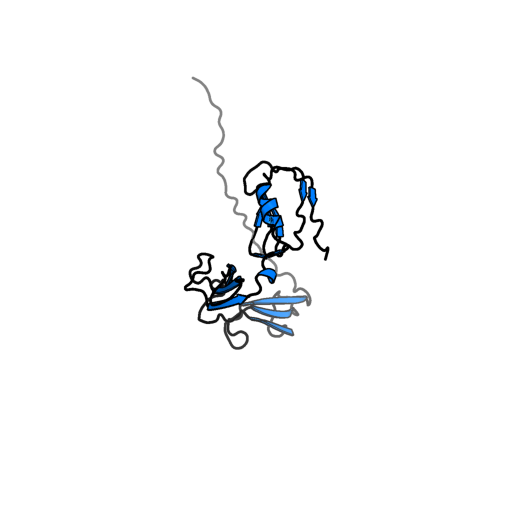M 1140 O O . GLU A 1 162 ? -8.032 -4.491 18.892 1.00 86.44 162 GLU A O 1
ATOM 1145 N N . TYR A 1 163 ? 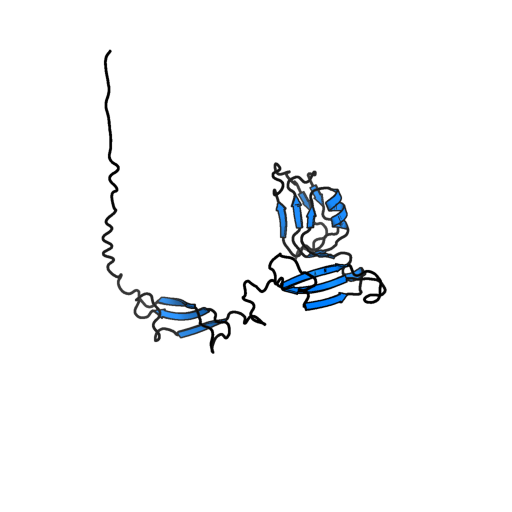-7.444 -2.440 18.210 1.00 89.44 163 TYR A N 1
ATOM 1146 C CA . TYR A 1 163 ? -6.345 -2.854 17.337 1.00 89.44 163 TYR A CA 1
ATOM 1147 C C . TYR A 1 163 ? -4.962 -2.647 17.981 1.00 89.44 163 TYR A C 1
ATOM 1149 O O . TYR A 1 163 ? -4.714 -1.672 18.682 1.00 89.44 163 TYR A O 1
ATOM 1157 N N . ASP A 1 164 ? -4.043 -3.582 17.729 1.00 88.38 164 ASP A N 1
ATOM 1158 C CA . ASP A 1 164 ? -2.605 -3.460 18.018 1.00 88.38 164 ASP A CA 1
ATOM 1159 C C . ASP A 1 164 ? -1.841 -2.817 16.859 1.00 88.38 164 ASP A C 1
ATOM 1161 O O . ASP A 1 164 ? -0.803 -2.186 17.058 1.00 88.38 164 ASP A O 1
ATOM 1165 N N . ILE A 1 165 ? -2.309 -3.047 15.631 1.00 86.62 165 ILE A N 1
ATOM 1166 C CA . ILE A 1 165 ? -1.593 -2.714 14.400 1.00 86.62 165 ILE A CA 1
ATOM 1167 C C . ILE A 1 165 ? -2.562 -2.045 13.430 1.00 86.62 165 ILE A C 1
ATOM 1169 O O . ILE A 1 165 ? -3.637 -2.579 13.165 1.00 86.62 165 ILE A O 1
ATOM 1173 N N . VAL A 1 166 ? -2.151 -0.923 12.845 1.00 90.81 166 VAL A N 1
ATOM 1174 C CA . VAL A 1 166 ? -2.795 -0.296 11.684 1.00 90.81 166 VAL A CA 1
ATOM 1175 C C . VAL A 1 166 ? -1.876 -0.474 10.480 1.00 90.81 166 VAL A C 1
ATOM 1177 O O . VAL A 1 166 ? -0.807 0.121 10.415 1.00 90.81 166 VAL A O 1
ATOM 1180 N N . LEU A 1 167 ? -2.263 -1.303 9.514 1.00 87.38 167 LEU A N 1
ATOM 1181 C CA . LEU A 1 167 ? -1.561 -1.473 8.240 1.00 87.38 167 LEU A CA 1
ATOM 1182 C C . LEU A 1 167 ? -2.095 -0.466 7.217 1.00 87.38 167 LEU A C 1
ATOM 1184 O O . LEU A 1 167 ? -2.879 -0.805 6.330 1.00 87.38 167 LEU A O 1
ATOM 1188 N N . GLY A 1 168 ? -1.673 0.781 7.384 1.00 87.19 168 GLY A N 1
ATOM 1189 C CA . GLY A 1 168 ? -2.069 1.933 6.584 1.00 87.19 168 GLY A CA 1
ATOM 1190 C C . GLY A 1 168 ? -1.691 3.220 7.305 1.00 87.19 168 GLY A C 1
ATOM 1191 O O . GLY A 1 168 ? -0.902 3.191 8.255 1.00 87.19 168 GLY A O 1
ATOM 1192 N N . ASP A 1 169 ? -2.256 4.336 6.865 1.00 88.75 169 ASP A N 1
ATOM 1193 C CA . ASP A 1 169 ? -2.042 5.627 7.514 1.00 88.75 169 ASP A CA 1
ATOM 1194 C C . ASP A 1 169 ? -2.997 5.810 8.701 1.00 88.75 169 ASP A C 1
ATOM 1196 O O . ASP A 1 169 ? -4.156 5.395 8.663 1.00 88.75 169 ASP A O 1
ATOM 1200 N N . LEU A 1 170 ? -2.528 6.473 9.751 1.00 90.38 170 LEU A N 1
ATOM 1201 C CA . LEU A 1 170 ? -3.360 6.914 10.863 1.00 90.38 170 LEU A CA 1
ATOM 1202 C C . LEU A 1 170 ? -3.552 8.427 10.772 1.00 90.38 170 LEU A C 1
ATOM 1204 O O . LEU A 1 170 ? -2.608 9.195 10.958 1.00 90.38 170 LEU A O 1
ATOM 1208 N N . TRP A 1 171 ? -4.786 8.846 10.528 1.00 88.31 171 TRP A N 1
ATOM 1209 C CA . TRP A 1 171 ? -5.173 10.245 10.405 1.00 88.31 171 TRP A CA 1
ATOM 1210 C C . TRP A 1 171 ? -5.865 10.704 11.680 1.00 88.31 171 TRP A C 1
ATOM 1212 O O . TRP A 1 171 ? -6.803 10.067 12.150 1.00 88.31 171 TRP A O 1
ATOM 1222 N N . ILE A 1 172 ? -5.426 11.822 12.239 1.00 87.88 172 ILE A N 1
ATOM 1223 C CA . ILE A 1 172 ? -6.064 12.469 13.382 1.00 87.88 172 ILE A CA 1
ATOM 1224 C C . ILE A 1 172 ? -6.600 13.809 12.892 1.00 87.88 172 ILE A C 1
ATOM 1226 O O . ILE A 1 172 ? -5.842 14.644 12.400 1.00 87.88 172 ILE A O 1
ATOM 1230 N N . ALA A 1 173 ? -7.907 14.015 13.006 1.00 84.50 173 ALA A N 1
ATOM 1231 C CA . ALA A 1 173 ? -8.527 15.248 12.550 1.00 84.50 173 ALA A CA 1
ATOM 1232 C C . ALA A 1 173 ? -8.099 16.431 13.422 1.00 84.50 173 ALA A C 1
ATOM 1234 O O . ALA A 1 173 ? -8.099 16.348 14.654 1.00 84.50 173 ALA A O 1
ATOM 1235 N N . ALA A 1 174 ? -7.801 17.564 12.790 1.00 76.25 174 ALA A N 1
ATOM 1236 C CA . ALA A 1 174 ? -7.426 18.783 13.495 1.00 76.25 174 ALA A CA 1
ATOM 1237 C C . ALA A 1 174 ? -8.563 19.340 14.367 1.00 76.25 174 ALA A C 1
ATOM 1239 O O . ALA A 1 174 ? -8.293 20.127 15.269 1.00 76.25 174 ALA A O 1
ATOM 1240 N N . SER A 1 175 ? -9.822 18.951 14.133 1.00 77.50 175 SER A N 1
ATOM 1241 C CA . SER A 1 175 ? -10.959 19.308 14.995 1.00 77.50 175 SER A CA 1
ATOM 1242 C C . SER A 1 175 ? -11.179 18.379 16.194 1.00 77.50 175 SER A C 1
ATOM 1244 O O . SER A 1 175 ? -12.147 18.585 16.935 1.00 77.50 175 SER A O 1
ATOM 1246 N N . PHE A 1 176 ? -10.323 17.369 16.405 1.00 80.19 176 PHE A N 1
ATOM 1247 C CA . PHE A 1 176 ? -10.500 16.396 17.480 1.00 80.19 176 PHE A CA 1
ATOM 1248 C C . PHE A 1 176 ? -10.699 17.095 18.841 1.00 80.19 176 PHE A C 1
ATOM 1250 O O . PHE A 1 176 ? -9.851 17.889 19.264 1.00 80.19 176 PHE A O 1
ATOM 1257 N N . PRO A 1 177 ? -11.808 16.828 19.560 1.00 73.25 177 PRO A N 1
ATOM 1258 C CA . PRO A 1 177 ? -12.107 17.519 20.804 1.00 73.25 177 PRO A CA 1
ATOM 1259 C C . PRO A 1 177 ? -11.284 16.918 21.952 1.00 73.25 177 PRO A C 1
ATOM 1261 O O . PRO A 1 177 ? -11.725 16.007 22.650 1.00 73.25 177 PRO A O 1
ATOM 1264 N N . GLY A 1 178 ? -10.079 17.445 22.161 1.00 70.12 178 GLY A N 1
ATOM 1265 C CA . GLY A 1 178 ? -9.204 17.074 23.270 1.00 70.12 178 GLY A CA 1
ATOM 1266 C C . GLY A 1 178 ? -7.846 17.767 23.186 1.00 70.12 178 GLY A C 1
ATOM 1267 O O . GLY A 1 178 ? -7.369 18.063 22.098 1.00 70.12 178 GLY A O 1
ATOM 1268 N N . SER A 1 179 ? -7.218 18.027 24.335 1.00 67.62 179 SER A N 1
ATOM 1269 C CA . SER A 1 179 ? -5.847 18.561 24.398 1.00 67.62 179 SER A CA 1
ATOM 1270 C C . SER A 1 179 ? -4.779 17.461 24.450 1.00 67.62 179 SER A C 1
ATOM 1272 O O . SER A 1 179 ? -3.606 17.719 24.197 1.00 67.62 179 SER A O 1
ATOM 1274 N N . SER A 1 180 ? -5.171 16.221 24.752 1.00 70.88 180 SER A N 1
ATOM 1275 C CA . SER A 1 180 ? -4.280 15.061 24.768 1.00 70.88 180 SER A CA 1
ATOM 1276 C C . SER A 1 180 ? -4.955 13.845 24.151 1.00 70.88 180 SER A C 1
ATOM 1278 O O . SER A 1 180 ? -6.077 13.506 24.540 1.00 70.88 180 SER A O 1
ATOM 1280 N N . LEU A 1 181 ? -4.251 13.158 23.259 1.00 82.00 181 LEU A N 1
ATOM 1281 C CA . LEU A 1 181 ? -4.681 11.896 22.669 1.00 82.00 181 LEU A CA 1
ATOM 1282 C C . LEU A 1 181 ? -3.689 10.796 23.060 1.00 82.00 181 LEU A C 1
ATOM 1284 O O . LEU A 1 181 ? -2.498 10.897 22.770 1.00 82.00 181 LEU A O 1
ATOM 1288 N N . SER A 1 182 ? -4.183 9.753 23.728 1.00 83.62 182 SER A N 1
ATOM 1289 C CA . SER A 1 182 ? -3.399 8.562 24.066 1.00 83.62 182 SER A CA 1
ATOM 1290 C C . SER A 1 182 ? -3.875 7.393 23.218 1.00 83.62 182 SER A C 1
ATOM 1292 O O . SER A 1 182 ? -5.061 7.066 23.221 1.00 83.62 182 SER A O 1
ATOM 1294 N N . LEU A 1 183 ? -2.944 6.771 22.503 1.00 83.75 183 LEU A N 1
ATOM 1295 C CA . LEU A 1 183 ? -3.187 5.621 21.637 1.00 83.75 183 LEU A CA 1
ATOM 1296 C C . LEU A 1 183 ? -2.643 4.353 22.300 1.00 83.75 183 LEU A C 1
ATOM 1298 O O . LEU A 1 183 ? -1.800 3.642 21.758 1.00 83.75 183 LEU A O 1
ATOM 1302 N N . ALA A 1 184 ? -3.098 4.115 23.530 1.00 81.31 184 ALA A N 1
ATOM 1303 C CA . ALA A 1 184 ? -2.708 2.951 24.313 1.00 81.31 184 ALA A CA 1
ATOM 1304 C C . ALA A 1 184 ? -3.161 1.654 23.631 1.00 81.31 184 ALA A C 1
ATOM 1306 O O . ALA A 1 184 ? -4.275 1.558 23.118 1.00 81.31 184 ALA A O 1
ATOM 1307 N N . GLY A 1 185 ? -2.290 0.650 23.632 1.00 81.38 185 GLY A N 1
ATOM 1308 C CA . GLY A 1 185 ? -2.501 -0.611 22.934 1.00 81.38 185 GLY A CA 1
ATOM 1309 C C . GLY A 1 185 ? -2.137 -0.586 21.450 1.00 81.38 185 GLY A C 1
ATOM 1310 O O . GLY A 1 185 ? -1.910 -1.661 20.903 1.00 81.38 185 GLY A O 1
ATOM 1311 N N . LEU A 1 186 ? -2.004 0.584 20.811 1.00 87.50 186 LEU A N 1
ATOM 1312 C CA . LEU A 1 186 ? -1.539 0.678 19.429 1.00 87.50 186 LEU A CA 1
ATOM 1313 C C . LEU A 1 186 ? -0.006 0.611 19.387 1.00 87.50 186 LEU A C 1
ATOM 1315 O O . LEU A 1 186 ? 0.694 1.495 19.879 1.00 87.50 186 LEU A O 1
ATOM 1319 N N . ARG A 1 187 ? 0.516 -0.450 18.774 1.00 87.19 187 ARG A N 1
ATOM 1320 C CA . ARG A 1 187 ? 1.948 -0.780 18.736 1.00 87.19 187 ARG A CA 1
ATOM 1321 C C . ARG A 1 187 ? 2.602 -0.461 17.406 1.00 87.19 187 ARG A C 1
ATOM 1323 O O . ARG A 1 187 ? 3.816 -0.301 17.345 1.00 87.19 187 ARG A O 1
ATOM 1330 N N . THR A 1 188 ? 1.841 -0.457 16.315 1.00 86.56 188 THR A N 1
ATOM 1331 C CA . THR A 1 188 ? 2.401 -0.296 14.969 1.00 86.56 188 THR A CA 1
ATOM 1332 C C . THR A 1 188 ? 1.431 0.433 14.054 1.00 86.56 188 THR A C 1
ATOM 1334 O O . THR A 1 188 ? 0.256 0.084 13.979 1.00 86.56 188 THR A O 1
ATOM 1337 N N . VAL A 1 189 ? 1.956 1.407 13.312 1.00 89.62 189 VAL A N 1
ATOM 1338 C CA . VAL A 1 189 ? 1.306 2.023 12.152 1.00 89.62 189 VAL A CA 1
ATOM 1339 C C . VAL A 1 189 ? 2.224 1.776 10.958 1.00 89.62 189 VAL A C 1
ATOM 1341 O O . VAL A 1 189 ? 3.401 2.123 11.003 1.00 89.62 189 VAL A O 1
ATOM 1344 N N . GLY A 1 190 ? 1.718 1.091 9.936 1.00 85.19 190 GLY A N 1
ATOM 1345 C CA . GLY A 1 190 ? 2.486 0.696 8.755 1.00 85.19 190 GLY A CA 1
ATOM 1346 C C . GLY A 1 190 ? 2.738 1.846 7.778 1.00 85.19 190 GLY A C 1
ATOM 1347 O O . GLY A 1 190 ? 3.707 1.793 7.025 1.00 85.19 190 GLY A O 1
ATOM 1348 N N . GLY A 1 191 ? 1.875 2.864 7.789 1.00 86.12 191 GLY A N 1
ATOM 1349 C CA . GLY A 1 191 ? 2.006 4.104 7.028 1.00 86.12 191 GLY A CA 1
ATOM 1350 C C . GLY A 1 191 ? 2.379 5.293 7.913 1.00 86.12 191 GLY A C 1
ATOM 1351 O O . GLY A 1 191 ? 3.096 5.164 8.907 1.00 86.12 191 GLY A O 1
ATOM 1352 N N . TYR A 1 192 ? 1.891 6.473 7.549 1.00 83.56 192 TYR A N 1
ATOM 1353 C CA . TYR A 1 192 ? 2.156 7.707 8.279 1.00 83.56 192 TYR A CA 1
ATOM 1354 C C . TYR A 1 192 ? 1.117 7.953 9.367 1.00 83.56 192 TYR A C 1
ATOM 1356 O O . TYR A 1 192 ? -0.075 7.740 9.170 1.00 83.56 192 TYR A O 1
ATOM 1364 N N . VAL A 1 193 ? 1.569 8.484 10.502 1.00 86.62 193 VAL A N 1
ATOM 1365 C CA . VAL A 1 193 ? 0.688 9.150 11.464 1.00 86.62 193 VAL A CA 1
ATOM 1366 C C . VAL A 1 193 ? 0.652 10.629 11.101 1.00 86.62 193 VAL A C 1
ATOM 1368 O O . VAL A 1 193 ? 1.693 11.289 11.132 1.00 86.62 193 VAL A O 1
ATOM 1371 N N . GLN A 1 194 ? -0.522 11.153 10.762 1.00 84.38 194 GLN A N 1
ATOM 1372 C CA . GLN A 1 194 ? -0.700 12.555 10.397 1.00 84.38 194 GLN A CA 1
ATOM 1373 C C . GLN A 1 194 ? -1.805 13.195 11.231 1.00 84.38 194 GLN A C 1
ATOM 1375 O O . GLN A 1 194 ? -2.841 12.587 11.482 1.00 84.38 194 GLN A O 1
ATOM 1380 N N . ILE A 1 195 ? -1.578 14.440 11.648 1.00 82.56 195 ILE A N 1
ATOM 1381 C CA . ILE A 1 195 ? -2.639 15.317 12.142 1.00 82.56 195 ILE A CA 1
ATOM 1382 C C . ILE A 1 195 ? -2.990 16.214 10.968 1.00 82.56 195 ILE A C 1
ATOM 1384 O O . ILE A 1 195 ? -2.138 16.985 10.523 1.00 82.56 195 ILE A O 1
ATOM 1388 N N . ASP A 1 196 ? -4.202 16.086 10.446 1.00 71.56 196 ASP A N 1
ATOM 1389 C CA . ASP A 1 196 ? -4.585 16.754 9.210 1.00 71.56 196 ASP A CA 1
ATOM 1390 C C . ASP A 1 196 ? -5.786 17.674 9.420 1.00 71.56 196 ASP A C 1
ATOM 1392 O O . ASP A 1 196 ? -6.730 17.343 10.136 1.00 71.56 196 ASP A O 1
ATOM 1396 N N . ASN A 1 197 ? -5.737 18.845 8.786 1.00 59.94 197 ASN A N 1
ATOM 1397 C CA . ASN A 1 197 ? -6.788 19.862 8.834 1.00 59.94 197 ASN A CA 1
ATOM 1398 C C . ASN A 1 197 ? -7.716 19.767 7.612 1.00 59.94 197 ASN A C 1
ATOM 1400 O O . ASN A 1 197 ? -8.111 20.774 7.015 1.00 59.94 197 ASN A O 1
ATOM 1404 N N . CYS A 1 198 ? -8.018 18.539 7.190 1.00 52.12 198 CYS A N 1
ATOM 1405 C CA . CYS A 1 198 ? -8.856 18.259 6.022 1.00 52.12 198 CYS A CA 1
ATOM 1406 C C . CYS A 1 198 ? -10.348 18.575 6.242 1.00 52.12 198 CYS A C 1
ATOM 1408 O O . CYS A 1 198 ? -11.148 18.545 5.309 1.00 52.12 198 CYS A O 1
ATOM 1410 N N . ASP A 1 199 ? -10.727 18.922 7.464 1.00 58.19 199 ASP A N 1
ATOM 1411 C CA . ASP A 1 199 ? -12.054 19.328 7.914 1.00 58.19 199 ASP A CA 1
ATOM 1412 C C . ASP A 1 199 ? -12.269 20.856 7.894 1.00 58.19 199 ASP A C 1
ATOM 1414 O O . ASP A 1 199 ? -13.379 21.332 8.143 1.00 58.19 199 ASP A O 1
ATOM 1418 N N . GLY A 1 200 ? -11.243 21.644 7.537 1.00 54.94 200 GLY A N 1
ATOM 1419 C CA . GLY A 1 200 ? -11.346 23.103 7.398 1.00 54.94 200 GLY A CA 1
ATOM 1420 C C . GLY A 1 200 ? -11.595 23.836 8.721 1.00 54.94 200 GLY A C 1
ATOM 1421 O O . GLY A 1 200 ? -12.027 24.994 8.720 1.00 54.94 200 GLY A O 1
ATOM 1422 N N . ALA A 1 201 ? -11.344 23.167 9.847 1.00 56.84 201 ALA A N 1
ATOM 1423 C CA . ALA A 1 201 ? -11.464 23.730 11.179 1.00 56.84 201 ALA A CA 1
ATOM 1424 C C . ALA A 1 201 ? -10.236 24.593 11.521 1.00 56.84 201 ALA A C 1
ATOM 1426 O O . ALA A 1 201 ? -9.167 24.499 10.913 1.00 56.84 201 ALA A O 1
ATOM 1427 N N . ALA A 1 202 ? -10.372 25.483 12.507 1.00 57.66 202 ALA A N 1
ATOM 1428 C CA . ALA A 1 202 ? -9.177 26.046 13.129 1.00 57.66 202 ALA A CA 1
ATOM 1429 C C . ALA A 1 202 ? -8.435 24.885 13.812 1.00 57.66 202 ALA A C 1
ATOM 1431 O O . ALA A 1 202 ? -9.107 24.104 14.490 1.00 57.66 202 ALA A O 1
ATOM 1432 N N . PRO A 1 203 ? -7.109 24.742 13.635 1.00 54.72 203 PRO A N 1
ATOM 1433 C CA . PRO A 1 203 ? -6.388 23.617 14.211 1.00 54.72 203 PRO A CA 1
ATOM 1434 C C . PRO A 1 203 ? -6.586 23.621 15.727 1.00 54.72 203 PRO A C 1
ATOM 1436 O O . PRO A 1 203 ? -6.254 24.607 16.388 1.00 54.72 203 PRO A O 1
ATOM 1439 N N . ALA A 1 204 ? -7.154 22.549 16.279 1.00 53.62 204 ALA A N 1
ATOM 1440 C CA . ALA A 1 204 ? -7.031 22.296 17.701 1.00 53.62 204 ALA A CA 1
ATOM 1441 C C . ALA A 1 204 ? -5.555 21.981 17.968 1.00 53.62 204 ALA A C 1
ATOM 1443 O O . ALA A 1 204 ? -4.959 21.129 17.305 1.00 53.62 204 ALA A O 1
ATOM 1444 N N . GLU A 1 205 ? -4.938 22.697 18.908 1.00 55.78 205 GLU A N 1
ATOM 1445 C CA . GLU A 1 205 ? -3.619 22.317 19.406 1.00 55.78 205 GLU A CA 1
ATOM 1446 C C . GLU A 1 205 ? -3.788 21.037 20.229 1.00 55.78 205 GLU A C 1
ATOM 1448 O O . GLU A 1 205 ? -4.134 21.073 21.409 1.00 55.78 205 GLU A O 1
ATOM 1453 N N . LEU A 1 206 ? -3.564 19.885 19.594 1.00 57.88 206 LEU A N 1
ATOM 1454 C CA . LEU A 1 206 ? -3.199 18.681 20.327 1.00 57.88 206 LEU A CA 1
ATOM 1455 C C . LEU A 1 206 ? -1.873 18.975 21.033 1.00 57.88 206 LEU A C 1
ATOM 1457 O O . LEU A 1 206 ? -0.810 18.987 20.416 1.00 57.88 206 LEU A O 1
ATOM 1461 N N . GLU A 1 207 ? -1.946 19.247 22.334 1.00 60.25 207 GLU A N 1
ATOM 1462 C CA . GLU A 1 207 ? -0.778 19.553 23.163 1.00 60.25 207 GLU A CA 1
ATOM 1463 C C . GLU A 1 207 ? 0.096 18.310 23.368 1.00 60.25 207 GLU A C 1
ATOM 1465 O O . GLU A 1 207 ? 1.300 18.420 23.601 1.00 60.25 207 GLU A O 1
ATOM 1470 N N . SER A 1 208 ? -0.501 17.116 23.287 1.00 68.81 208 SER A N 1
ATOM 1471 C CA . SER A 1 208 ? 0.227 15.854 23.386 1.00 68.81 208 SER A CA 1
ATOM 1472 C C . SER A 1 208 ? -0.436 14.720 22.603 1.00 68.81 208 SER A C 1
ATOM 1474 O O . SER A 1 208 ? -1.649 14.513 22.665 1.00 68.81 208 SER A O 1
ATOM 1476 N N . LEU A 1 209 ? 0.400 13.970 21.886 1.00 77.00 209 LEU A N 1
ATOM 1477 C CA . LEU A 1 209 ? 0.072 12.696 21.259 1.00 77.00 209 LEU A CA 1
ATOM 1478 C C . LEU A 1 209 ? 1.005 11.652 21.868 1.00 77.0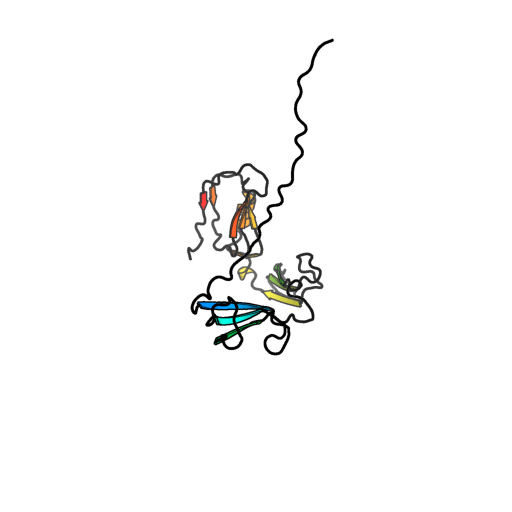0 209 LEU A C 1
ATOM 1480 O O . LEU A 1 209 ? 2.225 11.774 21.740 1.00 77.00 209 LEU A O 1
ATOM 1484 N N . ASP A 1 210 ? 0.434 10.675 22.564 1.00 81.12 210 ASP A N 1
ATOM 1485 C CA . ASP A 1 210 ? 1.194 9.658 23.283 1.00 81.12 210 ASP A CA 1
ATOM 1486 C C . ASP A 1 210 ? 0.945 8.261 22.714 1.00 81.12 210 ASP A C 1
ATOM 1488 O O . ASP A 1 210 ? -0.199 7.838 22.522 1.00 81.12 210 ASP A O 1
ATOM 1492 N N . PHE A 1 211 ? 2.043 7.541 22.494 1.00 77.50 211 PHE A N 1
ATOM 1493 C CA . PHE A 1 211 ? 2.066 6.156 22.042 1.00 77.50 211 PHE A CA 1
ATOM 1494 C C . PHE A 1 211 ? 2.847 5.313 23.057 1.00 77.50 211 PHE A C 1
ATOM 1496 O O . PHE A 1 211 ? 4.020 4.995 22.834 1.00 77.50 211 PHE A O 1
ATOM 1503 N N . PRO A 1 212 ? 2.229 4.975 24.197 1.00 72.69 212 PRO A N 1
ATOM 1504 C CA . PRO A 1 212 ? 2.943 4.373 25.319 1.00 72.69 212 PRO A CA 1
ATOM 1505 C C . PRO A 1 212 ? 3.487 2.969 25.008 1.00 72.69 212 PRO A C 1
ATOM 1507 O O . PRO A 1 212 ? 4.455 2.543 25.635 1.00 72.69 212 PRO A O 1
ATOM 1510 N N . ASP A 1 213 ? 2.897 2.279 24.026 1.00 74.62 213 ASP A N 1
ATOM 1511 C CA . ASP A 1 213 ? 3.199 0.886 23.673 1.00 74.62 213 ASP A CA 1
ATOM 1512 C C . ASP A 1 213 ? 3.914 0.727 22.317 1.00 74.62 213 ASP A C 1
ATOM 1514 O O . ASP A 1 213 ? 4.140 -0.399 21.867 1.00 74.62 213 ASP A O 1
ATOM 1518 N N . LEU A 1 214 ? 4.279 1.830 21.651 1.00 67.62 214 LEU A N 1
ATOM 1519 C CA . LEU A 1 214 ? 5.063 1.773 20.415 1.00 67.62 214 LEU A CA 1
ATOM 1520 C C . LEU A 1 214 ? 6.509 1.404 20.749 1.00 67.62 214 LEU A C 1
ATOM 1522 O O . LEU A 1 214 ? 7.224 2.157 21.418 1.00 67.62 214 LEU A O 1
ATOM 1526 N N . GLU A 1 215 ? 6.963 0.250 20.260 1.00 57.91 215 GLU A N 1
ATOM 1527 C CA . GLU A 1 215 ? 8.381 -0.087 20.320 1.00 57.91 215 GLU A CA 1
ATOM 1528 C C . GLU A 1 215 ? 9.150 0.928 19.463 1.00 57.91 215 GLU A C 1
ATOM 1530 O O . GLU A 1 215 ? 8.969 1.011 18.248 1.00 57.91 215 GLU A O 1
ATOM 1535 N N . ARG A 1 216 ? 10.001 1.743 20.102 1.00 49.25 216 ARG A N 1
ATOM 1536 C CA . ARG A 1 216 ? 10.971 2.574 19.380 1.00 49.25 216 ARG A CA 1
ATOM 1537 C C . ARG A 1 216 ? 11.926 1.642 18.636 1.00 49.25 216 ARG A C 1
ATOM 1539 O O . ARG A 1 216 ? 12.773 1.022 19.278 1.00 49.25 216 ARG A O 1
ATOM 1546 N N . ALA A 1 217 ? 11.770 1.557 17.318 1.00 41.56 217 ALA A N 1
ATOM 1547 C CA . ALA A 1 217 ? 12.793 1.021 16.425 1.00 41.56 217 ALA A CA 1
ATOM 1548 C C . ALA A 1 217 ? 14.076 1.870 16.483 1.00 41.56 217 ALA A C 1
ATOM 1550 O O . ALA A 1 217 ? 13.964 3.112 16.640 1.00 41.56 217 ALA A O 1
#

Foldseek 3Di:
DDDDDDDDPDDPDPPPPPPPCPPPPPQQDAKDKDKDKDWADCDDQAPQTFIKIWIFIPHRRNRDQDPVRTPDIDTDYDDDDPPPADPVQFPKDKDKDWAPCDDQAPHTFIKIFIFTPRVPPPDCDPVGTPDIDTDNPNPVCQQEAEEEQEAAEVVSLVVNLSHQEYAYEYEYEQNYPDLEDENPSHAYYNYYHDDDPPVVDDGDNNPYYHDPRHDDD

Sequence (217 aa):
MKNPILALACSAALVACGGDDGGSKGAAGGPVLWTEVADEAPGDNCAGGGVRISVGVDDDGDGALDGSEVTTTRYVCNGVSGDGLTLEDIKPLLVVSEEPPGDNCANGGRRLRVGVDRDGDGKLDAAEVESTEYDCHPEALARVHFGSFEVRTPADVEALAEYDIVLGDLWIAASFPGSSLSLAGLRTVGGYVQIDNCDGAAPAELESLDFPDLERA

Secondary structure (DSSP, 8-state):
-----------------------PPPP-PPSEEEEEEEEEPSSSS-TT-EEEEEEEEESS-SSS--TTTEEEEEEEEPPPPGGG--TTT--EEEEEEEE-SSSS-TT-EEEEEEEE-SS-SSS--TTTEEEEEEE--HHHHTTEEES-EEE-SHHHHHHHTT-SEEES-EEEETT-S-SEEE-TT--EESS-EEEE-TT-PPPP---EEE-TT----

Radius of gyration: 31.07 Å; chains: 1; bounding box: 58×100×56 Å

pLDDT: mean 78.58, std 16.57, range [34.62, 96.56]